Protein AF-A0A525BY80-F1 (afdb_monomer_lite)

Secondary structure (DSSP, 8-state):
--HHHHHHHHS-TTS-GGGT-TTTEEEEEESSHHHHHHHHTTGGGG-S--SS-EEEEEEEEEEEPPPTTT-EE-EEEEEEEEEEEEETTEEEEEEEEEEESPPPPPEEEEEES-TTS-EEEEEEEES-SSGGGGGS--EEEEEEEEEEEE--STT----EEEEEEEEEEEBTTBS----HHHHHHHHHHHHHHHHHHHT-TTPPPHHHHHHHHHHHHTS-HHHHHHHHHHHHHHHHHHHTT-TTTTSHHHHTTTGGGTHHHH--HHHHHHHHHHHHHHTT--

pLDDT: mean 89.59, std 8.14, range [60.28, 98.44]

Radius of gyration: 19.17 Å; chains: 1; bounding box: 47×41×53 Å

Sequence (282 aa):
APLTHILRYAFNP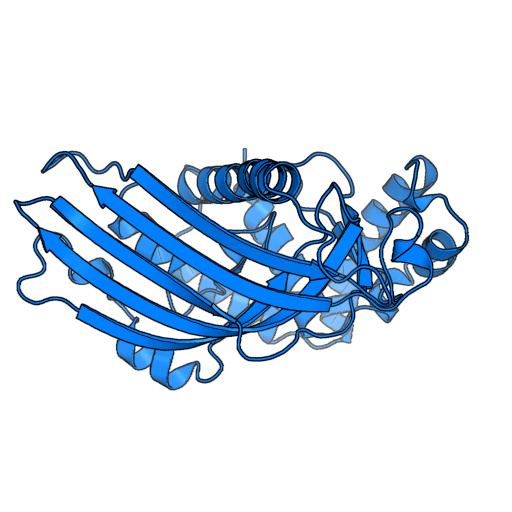NLPTYLAYPNSVRLGGWSDPASARAALDGIWNQLPGVEEPIVFRGVEFEESAPGEAVGAYYRYNMDRLLVLYTYQGMDILISVSKQQGESSVGKKGIPVGESREWLFFYSGLTGSMSGAANLVDTYVYQACSINVFIEPEPGRPLSRMCLFKWIQAGGGLFTDMVGSDDIRSGFAPYAMGFKQVLESQLLPPPEDIALNMAKVQGFTTEELRERMRPLANRMESEAVDHPLLSRSEFMELLENAEYMNILGKEEMQSELFKEYMRQFMR

Structure (mmCIF, N/CA/C/O backbone):
data_AF-A0A525BY80-F1
#
_entry.id   AF-A0A525BY80-F1
#
loop_
_atom_site.group_PDB
_atom_site.id
_atom_site.type_symbol
_atom_site.label_atom_id
_atom_site.label_alt_id
_atom_site.label_comp_id
_atom_site.label_asym_id
_atom_site.label_entity_id
_atom_site.label_seq_id
_atom_site.pdbx_PDB_ins_code
_atom_site.Cartn_x
_atom_site.Cartn_y
_atom_site.Cartn_z
_atom_site.occupancy
_atom_site.B_iso_or_equiv
_atom_site.auth_seq_id
_atom_site.auth_comp_id
_atom_site.auth_asym_id
_atom_site.auth_atom_id
_atom_site.pdbx_PDB_model_num
ATOM 1 N N . ALA A 1 1 ? -2.930 11.053 13.263 1.00 91.38 1 ALA A N 1
ATOM 2 C CA . ALA A 1 1 ? -4.310 11.317 12.797 1.00 91.38 1 ALA A CA 1
ATOM 3 C C . ALA A 1 1 ? -5.330 10.612 13.700 1.00 91.38 1 ALA A C 1
ATOM 5 O O . ALA A 1 1 ? -4.910 9.700 14.411 1.00 91.38 1 ALA A O 1
ATOM 6 N N . PRO A 1 2 ? -6.613 11.018 13.691 1.00 94.56 2 PRO A N 1
ATOM 7 C CA . PRO A 1 2 ? -7.709 10.269 14.317 1.00 94.56 2 PRO A CA 1
ATOM 8 C C . PRO A 1 2 ? -7.930 8.894 13.656 1.00 94.56 2 PRO A C 1
ATOM 10 O O . PRO A 1 2 ? -7.611 8.724 12.476 1.00 94.56 2 PRO A O 1
ATOM 13 N N . LEU A 1 3 ? -8.541 7.936 14.354 1.00 95.75 3 LEU A N 1
ATOM 14 C CA . LEU A 1 3 ? -8.790 6.583 13.839 1.00 95.75 3 LEU A CA 1
ATOM 15 C C . LEU A 1 3 ? -9.823 6.587 12.714 1.00 95.75 3 LEU A C 1
ATOM 17 O O . LEU A 1 3 ? -9.652 5.886 11.719 1.00 95.75 3 LEU A O 1
ATOM 21 N N . THR A 1 4 ? -10.839 7.445 12.806 1.00 95.38 4 THR A N 1
ATOM 22 C CA . THR A 1 4 ? -11.786 7.691 11.706 1.00 95.38 4 THR A CA 1
ATOM 23 C C . THR A 1 4 ? -11.070 8.140 10.433 1.00 95.38 4 THR A C 1
ATOM 25 O O . THR A 1 4 ? -11.392 7.676 9.342 1.00 95.38 4 THR A O 1
ATOM 28 N N . HIS A 1 5 ? -10.056 9.000 10.564 1.00 95.81 5 HIS A N 1
ATOM 29 C CA . HIS A 1 5 ? -9.230 9.437 9.444 1.00 95.81 5 HIS A CA 1
ATOM 30 C C . HIS A 1 5 ? -8.384 8.276 8.900 1.00 95.81 5 HIS A C 1
ATOM 32 O O . HIS A 1 5 ? -8.393 8.038 7.698 1.00 95.81 5 HIS A O 1
ATOM 38 N N . ILE A 1 6 ? -7.732 7.487 9.762 1.00 96.31 6 ILE A N 1
ATOM 39 C CA . ILE A 1 6 ? -6.993 6.283 9.340 1.00 96.31 6 ILE A CA 1
ATOM 40 C C . ILE A 1 6 ? -7.896 5.326 8.545 1.00 96.31 6 ILE A C 1
ATOM 42 O O . ILE A 1 6 ? -7.517 4.901 7.456 1.00 96.31 6 ILE A O 1
ATOM 46 N N . LEU A 1 7 ? -9.102 5.024 9.036 1.00 96.75 7 LEU A N 1
ATOM 47 C CA . LEU A 1 7 ? -10.049 4.137 8.353 1.00 96.75 7 LEU A CA 1
ATOM 48 C C . LEU A 1 7 ? -10.451 4.664 6.969 1.00 96.75 7 LEU A C 1
ATOM 50 O O . LEU A 1 7 ? -10.482 3.900 6.007 1.00 96.75 7 LEU A O 1
ATOM 54 N N . ARG A 1 8 ? -10.706 5.973 6.852 1.00 96.56 8 ARG A N 1
ATOM 55 C CA . ARG A 1 8 ? -11.134 6.619 5.601 1.00 96.56 8 ARG A CA 1
ATOM 56 C C . ARG A 1 8 ? -10.093 6.598 4.482 1.00 96.56 8 ARG A C 1
ATOM 58 O O . ARG A 1 8 ? -10.492 6.643 3.319 1.00 96.56 8 ARG A O 1
ATOM 65 N N . TYR A 1 9 ? -8.804 6.540 4.814 1.00 95.94 9 TYR A N 1
ATOM 66 C CA . TYR A 1 9 ? -7.718 6.581 3.824 1.00 95.94 9 TYR A CA 1
ATOM 67 C C . TYR A 1 9 ? -6.977 5.251 3.665 1.00 95.94 9 TYR A C 1
ATOM 69 O O . TYR A 1 9 ? -6.613 4.901 2.549 1.00 95.94 9 TYR A O 1
ATOM 77 N N . ALA A 1 10 ? -6.763 4.498 4.747 1.00 94.88 10 ALA A N 1
ATOM 78 C CA . ALA A 1 10 ? -5.973 3.264 4.721 1.00 94.88 10 ALA A CA 1
ATOM 79 C C . ALA A 1 10 ? -6.818 1.982 4.648 1.00 94.88 10 ALA A C 1
ATOM 81 O O . ALA A 1 10 ? -6.296 0.941 4.263 1.00 94.88 10 ALA A O 1
ATOM 82 N N . PHE A 1 11 ? -8.105 2.041 5.009 1.00 95.00 11 PHE A N 1
ATOM 83 C CA . PHE A 1 11 ? -9.004 0.875 5.047 1.00 95.00 11 PHE A CA 1
ATOM 84 C C . PHE A 1 11 ? -10.291 1.084 4.237 1.00 95.00 11 PHE A C 1
ATOM 86 O O . PHE A 1 11 ? -11.253 0.331 4.374 1.00 95.00 11 PHE A O 1
ATOM 93 N N . ASN A 1 12 ? -10.315 2.105 3.381 1.00 95.00 12 ASN A N 1
ATOM 94 C CA . ASN A 1 12 ? -11.441 2.393 2.508 1.00 95.00 12 ASN A CA 1
ATOM 95 C C . ASN A 1 12 ? -11.376 1.500 1.260 1.00 95.00 12 ASN A C 1
ATOM 97 O O . ASN A 1 12 ? -10.421 1.618 0.498 1.00 95.00 12 ASN A O 1
ATOM 101 N N . PRO A 1 13 ? -12.387 0.658 0.986 1.00 93.31 13 PRO A N 1
ATOM 102 C CA . PRO A 1 13 ? -12.364 -0.280 -0.142 1.00 93.31 13 PRO A CA 1
ATOM 103 C C . PRO A 1 13 ? -12.445 0.399 -1.522 1.00 93.31 13 PRO A C 1
ATOM 105 O O . PRO A 1 13 ? -12.342 -0.269 -2.554 1.00 93.31 13 PRO A O 1
ATOM 108 N N . ASN A 1 14 ? -12.662 1.717 -1.566 1.00 92.25 14 ASN A N 1
ATOM 109 C CA . ASN A 1 14 ? -12.599 2.522 -2.785 1.00 92.25 14 ASN A CA 1
ATOM 110 C C . ASN A 1 14 ? -11.193 3.057 -3.078 1.00 92.25 14 ASN A C 1
ATOM 112 O O . ASN A 1 14 ? -10.958 3.547 -4.181 1.00 92.25 14 ASN A O 1
ATOM 116 N N . LEU A 1 15 ? -10.279 2.974 -2.109 1.00 94.00 15 LEU A N 1
ATOM 117 C CA . LEU A 1 15 ? -8.901 3.420 -2.237 1.00 94.00 15 LEU A CA 1
ATOM 118 C C . LEU A 1 15 ? -7.959 2.211 -2.187 1.00 94.00 15 LEU A C 1
ATOM 120 O O . LEU A 1 15 ? -8.111 1.343 -1.329 1.00 94.00 15 LEU A O 1
ATOM 124 N N . PRO A 1 16 ? -6.960 2.130 -3.073 1.00 91.69 16 PRO A N 1
ATOM 125 C CA . PRO A 1 16 ? -5.901 1.149 -2.938 1.00 91.69 16 PRO A CA 1
ATOM 126 C C . PRO A 1 16 ? -5.083 1.384 -1.664 1.00 91.69 16 PRO A C 1
ATOM 128 O O . PRO A 1 16 ? -4.571 2.482 -1.430 1.00 91.69 16 PRO A O 1
ATOM 131 N N . THR A 1 17 ? -4.897 0.329 -0.871 1.00 85.06 17 THR A N 1
ATOM 132 C CA . THR A 1 17 ? -4.209 0.373 0.430 1.00 85.06 17 THR A CA 1
ATOM 133 C C . THR A 1 17 ? -2.793 0.953 0.334 1.00 85.06 17 THR A C 1
ATOM 135 O O . THR A 1 17 ? -2.322 1.626 1.250 1.00 85.06 17 THR A O 1
ATOM 138 N N . TYR A 1 18 ? -2.116 0.764 -0.803 1.00 90.75 18 TYR A N 1
ATOM 139 C CA . TYR A 1 18 ? -0.752 1.246 -1.026 1.00 90.75 18 TYR A CA 1
ATOM 140 C C . TYR A 1 18 ? -0.609 2.772 -1.068 1.00 90.75 18 TYR A C 1
ATOM 142 O O . TYR A 1 18 ? 0.506 3.265 -0.917 1.00 90.75 18 TYR A O 1
ATOM 150 N N . LEU A 1 19 ? -1.701 3.537 -1.203 1.00 92.88 19 LEU A N 1
ATOM 151 C CA . LEU A 1 19 ? -1.632 4.998 -1.079 1.00 92.88 19 LEU A CA 1
ATOM 152 C C . LEU A 1 19 ? -1.313 5.461 0.337 1.00 92.88 19 LEU A C 1
ATOM 154 O O . LEU A 1 19 ? -0.696 6.508 0.509 1.00 92.88 19 LEU A O 1
ATOM 158 N N . ALA A 1 20 ? -1.734 4.698 1.345 1.00 92.62 20 ALA A N 1
ATOM 159 C CA . ALA A 1 20 ? -1.387 4.981 2.729 1.00 92.62 20 ALA A CA 1
ATOM 160 C C . ALA A 1 20 ? 0.044 4.522 3.055 1.00 92.62 20 ALA A C 1
ATOM 162 O O . ALA A 1 20 ? 0.633 5.008 4.011 1.00 92.62 20 ALA A O 1
ATOM 163 N N . TYR A 1 21 ? 0.633 3.626 2.256 1.00 90.94 21 TYR A N 1
ATOM 164 C CA . TYR A 1 21 ? 1.964 3.051 2.490 1.00 90.94 21 TYR A CA 1
ATOM 165 C C . TYR A 1 21 ? 2.904 3.223 1.281 1.00 90.94 21 TYR A C 1
ATOM 167 O O . TYR A 1 21 ? 3.499 2.243 0.819 1.00 90.94 21 TYR A O 1
ATOM 175 N N . PRO A 1 22 ? 3.086 4.453 0.761 1.00 89.94 22 PRO A N 1
ATOM 176 C CA . PRO A 1 22 ? 3.701 4.676 -0.552 1.00 89.94 22 PRO A CA 1
ATOM 177 C C . PRO A 1 22 ? 5.172 4.238 -0.635 1.00 89.94 22 PRO A C 1
ATOM 179 O O . PRO A 1 22 ? 5.646 3.892 -1.719 1.00 89.94 22 PRO A O 1
ATOM 182 N N . ASN A 1 23 ? 5.859 4.194 0.513 1.00 87.88 23 ASN A N 1
ATOM 183 C CA . ASN A 1 23 ? 7.264 3.799 0.665 1.00 87.88 23 ASN A CA 1
ATOM 184 C C . ASN A 1 23 ? 7.500 2.299 0.846 1.00 87.88 23 ASN A C 1
ATOM 186 O O . ASN A 1 23 ? 8.644 1.861 0.923 1.00 87.88 23 ASN A O 1
ATOM 190 N N . SER A 1 24 ? 6.445 1.507 1.001 1.00 88.38 24 SER A N 1
ATOM 191 C CA . SER A 1 24 ? 6.587 0.080 1.315 1.00 88.38 24 SER A CA 1
ATOM 192 C C . SER A 1 24 ? 5.787 -0.809 0.393 1.00 88.38 24 SER A C 1
ATOM 194 O O . SER A 1 24 ? 6.137 -1.976 0.240 1.00 88.38 24 SER A O 1
ATOM 196 N N . VAL A 1 25 ? 4.754 -0.263 -0.244 1.00 92.31 25 VAL A N 1
ATOM 197 C CA . VAL A 1 25 ? 3.886 -1.011 -1.138 1.00 92.31 25 VAL A CA 1
ATOM 198 C C . VAL A 1 25 ? 3.858 -0.336 -2.505 1.00 92.31 25 VAL A C 1
ATOM 200 O O . VAL A 1 25 ? 3.590 0.862 -2.637 1.00 92.31 25 VAL A O 1
ATOM 203 N N . ARG A 1 26 ? 4.165 -1.108 -3.546 1.00 93.38 26 ARG A N 1
ATOM 204 C CA . ARG A 1 26 ? 4.029 -0.692 -4.942 1.00 93.38 26 ARG A CA 1
ATOM 205 C C . ARG A 1 26 ? 2.606 -0.910 -5.424 1.00 93.38 26 ARG A C 1
ATOM 207 O O . ARG A 1 26 ? 2.003 0.018 -5.952 1.00 93.38 26 ARG A O 1
ATOM 214 N N . LEU A 1 27 ? 2.087 -2.118 -5.232 1.00 94.81 27 LEU A N 1
ATOM 215 C CA . LEU A 1 27 ? 0.755 -2.531 -5.659 1.00 94.81 27 LEU A CA 1
ATOM 216 C C . LEU A 1 27 ? 0.072 -3.301 -4.545 1.00 94.81 27 LEU A C 1
ATOM 218 O O . LEU A 1 27 ? 0.718 -3.938 -3.720 1.00 94.81 27 LEU A O 1
ATOM 222 N N . GLY A 1 28 ? -1.248 -3.290 -4.552 1.00 93.94 28 GLY A N 1
ATOM 223 C CA . GLY A 1 28 ? -2.019 -4.089 -3.626 1.00 93.94 28 GLY A CA 1
ATOM 224 C C . GLY A 1 28 ? -3.506 -3.871 -3.796 1.00 93.94 28 GLY A C 1
ATOM 225 O O . GLY A 1 28 ? -3.949 -2.841 -4.311 1.00 93.94 28 GLY A O 1
ATOM 226 N N . GLY A 1 29 ? -4.270 -4.857 -3.356 1.00 93.56 29 GLY A N 1
ATOM 227 C CA . GLY A 1 29 ? -5.716 -4.828 -3.452 1.00 93.56 29 GLY A CA 1
ATOM 228 C C . GLY A 1 29 ? -6.352 -6.099 -2.921 1.00 93.56 29 GLY A C 1
ATOM 229 O O . GLY A 1 29 ? -5.689 -7.102 -2.660 1.00 93.56 29 GLY A O 1
ATOM 230 N N . TRP A 1 30 ? -7.669 -6.048 -2.774 1.00 95.31 30 TRP A N 1
ATOM 231 C CA . TRP A 1 30 ? -8.473 -7.195 -2.379 1.00 95.31 30 TRP A CA 1
ATOM 232 C C . TRP A 1 30 ? -8.629 -8.171 -3.543 1.00 95.31 30 TRP A C 1
ATOM 234 O O . TRP A 1 30 ? -8.910 -7.761 -4.667 1.00 95.31 30 TRP A O 1
ATOM 244 N N . SER A 1 31 ? -8.505 -9.468 -3.264 1.00 94.56 31 SER A N 1
ATOM 245 C CA . SER A 1 31 ? -8.780 -10.528 -4.247 1.00 94.56 31 SER A CA 1
ATOM 246 C C . SER A 1 31 ? -10.267 -10.599 -4.610 1.00 94.56 31 SER A C 1
ATOM 248 O O . SER A 1 31 ? -10.609 -10.953 -5.734 1.00 94.56 31 SER A O 1
ATOM 250 N N . ASP A 1 32 ? -11.145 -10.212 -3.678 1.00 94.94 32 ASP A N 1
ATOM 251 C CA . ASP A 1 32 ? -12.569 -9.965 -3.918 1.00 94.94 32 ASP A CA 1
ATOM 252 C C . ASP A 1 32 ? -12.922 -8.518 -3.517 1.00 94.94 32 ASP A C 1
ATOM 254 O O . ASP A 1 32 ? -13.315 -8.252 -2.373 1.00 94.94 32 ASP A O 1
ATOM 258 N N . PRO A 1 33 ? -12.769 -7.552 -4.444 1.00 93.19 33 PRO A N 1
ATOM 259 C CA . PRO A 1 33 ? -13.095 -6.154 -4.182 1.00 93.19 33 PRO A CA 1
ATOM 260 C C . PRO A 1 33 ? -14.571 -5.918 -3.848 1.00 93.19 33 PRO A C 1
ATOM 262 O O . PRO A 1 33 ? -14.884 -4.962 -3.139 1.00 93.19 33 PRO A O 1
ATOM 265 N N . ALA A 1 34 ? -15.485 -6.758 -4.347 1.00 94.75 34 ALA A N 1
ATOM 266 C CA . ALA A 1 34 ? -16.914 -6.603 -4.103 1.00 94.75 34 ALA A CA 1
ATOM 267 C C . ALA A 1 34 ? -17.261 -6.986 -2.661 1.00 94.75 34 ALA A C 1
ATOM 269 O O . ALA A 1 34 ? -17.926 -6.212 -1.970 1.00 94.75 34 ALA A O 1
ATOM 270 N N . SER A 1 35 ? -16.749 -8.123 -2.177 1.00 93.62 35 SER A N 1
ATOM 271 C CA . SER A 1 35 ? -16.907 -8.520 -0.775 1.00 93.62 35 SER A CA 1
ATOM 272 C C . SER A 1 35 ? -16.225 -7.535 0.174 1.00 93.62 35 SER A C 1
ATOM 274 O O . SER A 1 35 ? -16.801 -7.198 1.207 1.00 93.62 35 SER A O 1
ATOM 276 N N . ALA A 1 36 ? -15.023 -7.053 -0.162 1.00 94.50 36 ALA A N 1
ATOM 277 C CA . ALA A 1 36 ? -14.338 -6.048 0.649 1.00 94.50 36 ALA A CA 1
ATOM 278 C C . ALA A 1 36 ? -15.144 -4.744 0.726 1.00 94.50 36 ALA A C 1
ATOM 280 O O . ALA A 1 36 ? -15.306 -4.176 1.803 1.00 94.50 36 ALA A O 1
ATOM 281 N N . ARG A 1 37 ? -15.721 -4.298 -0.397 1.00 95.06 37 ARG A N 1
ATOM 282 C CA . ARG A 1 37 ? -16.589 -3.117 -0.436 1.00 95.06 37 ARG A CA 1
ATOM 283 C C . ARG A 1 37 ? -17.852 -3.296 0.391 1.00 95.06 37 ARG A C 1
ATOM 285 O O . ARG A 1 37 ? -18.171 -2.419 1.179 1.00 95.06 37 ARG A O 1
ATOM 292 N N . ALA A 1 38 ? -18.529 -4.433 0.259 1.00 94.56 38 ALA A N 1
ATOM 293 C CA . ALA A 1 38 ? -19.738 -4.717 1.025 1.00 94.56 38 ALA A CA 1
ATOM 294 C C . ALA A 1 38 ? -19.496 -4.714 2.546 1.00 94.56 38 ALA A C 1
ATOM 296 O O . ALA A 1 38 ? -20.392 -4.347 3.299 1.00 94.56 38 ALA A O 1
ATOM 297 N N . ALA A 1 39 ? -18.302 -5.116 2.993 1.00 93.06 39 ALA A N 1
ATOM 298 C CA . ALA A 1 39 ? -17.974 -5.211 4.413 1.00 93.06 39 ALA A CA 1
ATOM 299 C C . ALA A 1 39 ? -17.348 -3.940 5.011 1.00 93.06 39 ALA A C 1
ATOM 301 O O . ALA A 1 39 ? -17.548 -3.669 6.193 1.00 93.06 39 ALA A O 1
ATOM 302 N N . LEU A 1 40 ? -16.552 -3.194 4.236 1.00 95.44 40 LEU A N 1
ATOM 303 C CA . LEU A 1 40 ? -15.711 -2.105 4.754 1.00 95.44 40 LEU A CA 1
ATOM 304 C C . LEU A 1 40 ? -16.203 -0.705 4.379 1.00 95.44 40 LEU A C 1
ATOM 306 O O . LEU A 1 40 ? -15.711 0.279 4.936 1.00 95.44 40 LEU A O 1
ATOM 310 N N . ASP A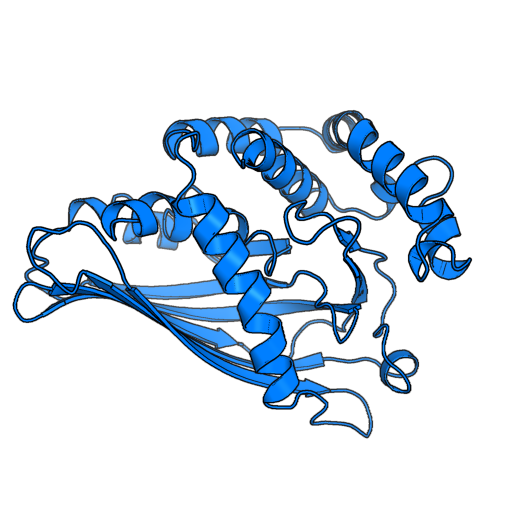 1 41 ? -17.145 -0.580 3.441 1.00 95.00 41 ASP A N 1
ATOM 311 C CA . ASP A 1 41 ? -17.650 0.732 3.045 1.00 95.00 41 ASP A CA 1
ATOM 312 C C . ASP A 1 41 ? -18.350 1.424 4.222 1.00 95.00 41 ASP A C 1
ATOM 314 O O . ASP A 1 41 ? -19.204 0.851 4.899 1.00 95.00 41 ASP A O 1
ATOM 318 N N . GLY A 1 42 ? -17.942 2.659 4.512 1.00 94.81 42 GLY A N 1
ATOM 319 C CA . GLY A 1 42 ? -18.482 3.416 5.637 1.00 94.81 42 GLY A CA 1
ATOM 320 C C . GLY A 1 42 ? -18.103 2.893 7.027 1.00 94.81 42 GLY A C 1
ATOM 321 O O . GLY A 1 42 ? -18.674 3.384 8.000 1.00 94.81 42 GLY A O 1
ATOM 322 N N . ILE A 1 43 ? -17.150 1.958 7.171 1.00 95.50 43 ILE A N 1
ATOM 323 C CA . ILE A 1 43 ? -16.771 1.385 8.483 1.00 95.50 43 ILE A CA 1
ATOM 324 C C . ILE A 1 43 ? -16.334 2.454 9.503 1.00 95.50 43 ILE A C 1
ATOM 326 O O . ILE A 1 43 ? -16.532 2.303 10.704 1.00 95.50 43 ILE A O 1
ATOM 330 N N . TRP A 1 44 ? -15.807 3.585 9.034 1.00 95.50 44 TRP A N 1
ATOM 331 C CA . TRP A 1 44 ? -15.460 4.739 9.869 1.00 95.50 44 TRP A CA 1
ATOM 332 C C . TRP A 1 44 ? -16.660 5.409 10.553 1.00 95.50 44 TRP A C 1
ATOM 334 O O . TRP A 1 44 ? -16.458 6.106 11.542 1.00 95.50 44 TRP A O 1
ATOM 344 N N . ASN A 1 45 ? -17.888 5.205 10.066 1.00 95.56 45 ASN A N 1
ATOM 345 C CA . ASN A 1 45 ? -19.110 5.737 10.682 1.00 95.56 45 ASN A CA 1
ATOM 346 C C . ASN A 1 45 ? -19.537 4.953 11.934 1.00 95.56 45 ASN A C 1
ATOM 348 O O . ASN A 1 45 ? -20.466 5.366 12.619 1.00 95.56 45 ASN A O 1
ATOM 352 N N . GLN A 1 46 ? -18.881 3.824 12.212 1.00 94.19 46 GLN A N 1
ATOM 353 C CA . GLN A 1 46 ? -19.115 3.012 13.409 1.00 94.19 46 GLN A CA 1
ATOM 354 C C . GLN A 1 46 ? -18.375 3.567 14.635 1.00 94.19 46 GLN A C 1
ATOM 356 O O . GLN A 1 46 ? -18.584 3.097 15.747 1.00 94.19 46 GLN A O 1
ATOM 361 N N . LEU A 1 47 ? -17.492 4.550 14.433 1.00 92.31 47 LEU A N 1
ATOM 362 C CA . LEU A 1 47 ? -16.756 5.221 15.497 1.00 92.31 47 LEU A CA 1
ATOM 363 C C . LEU A 1 47 ? -17.409 6.563 15.876 1.00 92.31 47 LEU A C 1
ATOM 365 O O . LEU A 1 47 ? -17.901 7.270 14.990 1.00 92.31 47 LEU A O 1
ATOM 369 N N . PRO A 1 48 ? -17.312 6.986 17.149 1.00 90.75 48 PRO A N 1
ATOM 370 C CA . PRO A 1 48 ? -16.765 6.229 18.278 1.00 90.75 48 PRO A CA 1
ATOM 371 C C . PRO A 1 48 ? -17.791 5.264 18.887 1.00 90.75 48 PRO A C 1
ATOM 373 O O . PRO A 1 48 ? -18.993 5.430 18.689 1.00 90.75 48 PRO A O 1
ATOM 376 N N . GLY A 1 49 ? -17.329 4.322 19.713 1.00 88.50 49 GLY A N 1
ATOM 377 C CA . GLY A 1 49 ? -18.228 3.544 20.577 1.00 88.50 49 GLY A CA 1
ATOM 378 C C . GLY A 1 49 ? -18.897 2.352 19.894 1.00 88.50 49 GLY A C 1
ATOM 379 O O . GLY A 1 49 ? -20.099 2.147 20.033 1.00 88.50 49 GLY A O 1
ATOM 380 N N . VAL A 1 50 ? -18.105 1.547 19.192 1.00 92.88 50 VAL A N 1
ATOM 381 C CA . VAL A 1 50 ? -18.528 0.275 18.599 1.00 92.88 50 VAL A CA 1
ATOM 382 C C . VAL A 1 50 ? -19.026 -0.665 19.702 1.00 92.88 50 VAL A C 1
ATOM 384 O O . VAL A 1 50 ? -18.238 -1.113 20.538 1.00 92.88 50 VAL A O 1
ATOM 387 N N . GLU A 1 51 ? -20.330 -0.962 19.698 1.00 88.69 51 GLU A N 1
ATOM 388 C CA . GLU A 1 51 ? -20.987 -1.794 20.719 1.00 88.69 51 GLU A CA 1
ATOM 389 C C . GLU A 1 51 ? -20.577 -3.271 20.625 1.00 88.69 51 GLU A C 1
ATOM 391 O O . GLU A 1 51 ? -20.257 -3.898 21.636 1.00 88.69 51 GLU A O 1
ATOM 396 N N . GLU A 1 52 ? -20.538 -3.816 19.406 1.00 93.62 52 GLU A N 1
ATOM 397 C CA . GLU A 1 52 ? -20.124 -5.191 19.123 1.00 93.62 52 GLU A CA 1
ATOM 398 C C . GLU A 1 52 ? -18.909 -5.213 18.187 1.00 93.62 52 GLU A C 1
ATOM 400 O O . GLU A 1 52 ? -18.903 -4.483 17.193 1.00 93.62 52 GLU A O 1
ATOM 405 N N . PRO A 1 53 ? -17.885 -6.054 18.444 1.00 96.31 53 PRO A N 1
ATOM 406 C CA . PRO A 1 53 ? -16.711 -6.126 17.583 1.00 96.31 53 PRO A CA 1
ATOM 407 C C . PRO A 1 53 ? -17.069 -6.425 16.124 1.00 96.31 53 PRO A C 1
ATOM 409 O O . PRO A 1 53 ? -17.621 -7.478 15.802 1.00 96.31 53 PRO A O 1
ATOM 412 N N . ILE A 1 54 ? -16.669 -5.530 15.227 1.00 97.19 54 ILE A N 1
ATOM 413 C CA . ILE A 1 54 ? -16.795 -5.721 13.785 1.00 97.19 54 ILE A CA 1
ATOM 414 C C . ILE A 1 54 ? -15.579 -6.508 13.318 1.00 97.19 54 ILE A C 1
ATOM 416 O O . ILE A 1 54 ? -14.440 -6.065 13.469 1.00 97.19 54 ILE A O 1
ATOM 420 N N . VAL A 1 55 ? -15.820 -7.684 12.742 1.00 97.75 55 VAL A N 1
ATOM 421 C CA . VAL A 1 55 ? -14.769 -8.591 12.276 1.00 97.75 55 VAL A CA 1
ATOM 422 C C . VAL A 1 55 ? -14.910 -8.811 10.779 1.00 97.75 55 VAL A C 1
ATOM 424 O O . VAL A 1 55 ? -15.942 -9.281 10.309 1.00 97.75 55 VAL A O 1
ATOM 427 N N . PHE A 1 56 ? -13.840 -8.543 10.036 1.00 97.25 56 PHE A N 1
ATOM 428 C CA . PHE A 1 56 ? -13.758 -8.822 8.609 1.00 97.25 56 PHE A CA 1
ATOM 429 C C . PHE A 1 56 ? -12.578 -9.739 8.295 1.00 97.25 56 PHE A C 1
ATOM 431 O O . PHE A 1 56 ? -11.494 -9.598 8.861 1.00 97.25 56 PHE A O 1
ATOM 438 N N . ARG A 1 57 ? -12.788 -10.681 7.372 1.00 97.88 57 ARG A N 1
ATOM 439 C CA . ARG A 1 57 ? -11.756 -11.573 6.841 1.00 97.88 57 ARG A CA 1
ATOM 440 C C . ARG A 1 57 ? -11.782 -11.512 5.325 1.00 97.88 57 ARG A C 1
ATOM 442 O O . ARG A 1 57 ? -12.854 -11.570 4.733 1.00 97.88 57 ARG A O 1
ATOM 449 N N . GLY A 1 58 ? -10.610 -11.453 4.714 1.00 96.75 58 GLY A N 1
ATOM 450 C CA . GLY A 1 58 ? -10.474 -11.442 3.266 1.00 96.75 58 GLY A CA 1
ATOM 451 C C . GLY A 1 58 ? -9.084 -11.871 2.830 1.00 96.75 58 GLY A C 1
ATOM 452 O O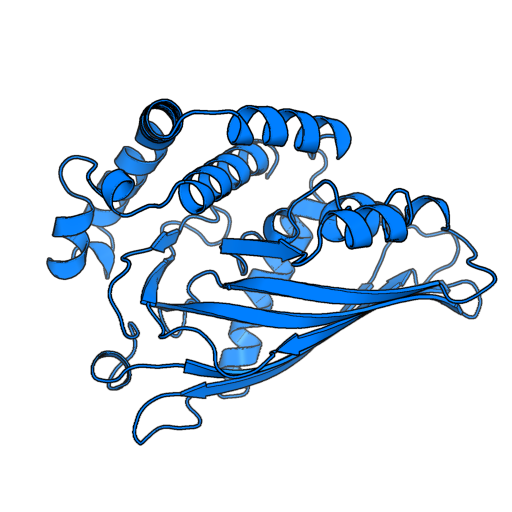 . GLY A 1 58 ? -8.240 -12.209 3.659 1.00 96.75 58 GLY A O 1
ATOM 453 N N . VAL A 1 59 ? -8.857 -11.840 1.522 1.00 97.31 59 VAL A N 1
ATOM 454 C CA . VAL A 1 59 ? -7.546 -12.089 0.921 1.00 97.31 59 VAL A CA 1
ATOM 455 C C . VAL A 1 59 ? -7.130 -10.842 0.159 1.00 97.31 59 VAL A C 1
ATOM 457 O O . VAL A 1 59 ? -7.903 -10.316 -0.644 1.00 97.31 59 VAL A O 1
ATOM 460 N N . GLU A 1 60 ? -5.912 -10.382 0.399 1.00 95.81 60 GLU A N 1
ATOM 461 C CA . GLU A 1 60 ? -5.271 -9.307 -0.353 1.00 95.81 60 GLU A CA 1
ATOM 462 C C . GLU A 1 60 ? -4.116 -9.873 -1.174 1.00 95.81 60 GLU A C 1
ATOM 464 O O . GLU A 1 60 ? -3.548 -10.907 -0.826 1.00 95.81 60 GLU A O 1
ATOM 469 N N . PHE A 1 61 ? -3.743 -9.178 -2.239 1.00 95.25 61 PHE A N 1
ATOM 470 C CA . PHE A 1 61 ? -2.411 -9.294 -2.815 1.00 95.25 61 PHE A CA 1
ATOM 471 C C . PHE A 1 61 ? -1.628 -8.020 -2.512 1.00 95.25 61 PHE A C 1
ATOM 473 O O . PHE A 1 61 ? -2.206 -6.939 -2.387 1.00 95.25 61 PHE A O 1
ATOM 480 N N . GLU A 1 62 ? -0.310 -8.144 -2.434 1.00 94.69 62 GLU A N 1
ATOM 481 C CA . GLU A 1 62 ? 0.613 -7.025 -2.279 1.00 94.69 62 GLU A CA 1
ATOM 482 C C . GLU A 1 62 ? 1.844 -7.265 -3.141 1.00 94.69 62 GLU A C 1
ATOM 484 O O . GLU A 1 62 ? 2.329 -8.391 -3.235 1.00 94.69 62 GLU A O 1
ATOM 489 N N . GLU A 1 63 ? 2.349 -6.200 -3.756 1.00 95.19 63 GLU A N 1
ATOM 490 C CA . GLU A 1 63 ? 3.708 -6.122 -4.267 1.00 95.19 63 GLU A CA 1
ATOM 491 C C . GLU A 1 63 ? 4.461 -5.046 -3.488 1.00 95.19 63 GLU A C 1
ATOM 493 O O . GLU A 1 63 ? 4.039 -3.885 -3.451 1.00 95.19 63 GLU A O 1
ATOM 498 N N . SER A 1 64 ? 5.562 -5.426 -2.845 1.00 92.50 64 SER A N 1
ATOM 499 C CA . SER A 1 64 ? 6.343 -4.498 -2.031 1.00 92.50 64 SER A CA 1
ATOM 500 C C . SER A 1 64 ? 7.057 -3.449 -2.894 1.00 92.50 64 SER A C 1
ATOM 502 O O . SER A 1 64 ? 7.361 -3.677 -4.060 1.00 92.50 64 SER A O 1
ATOM 504 N N . ALA A 1 65 ? 7.377 -2.293 -2.318 1.00 90.38 65 ALA A N 1
ATOM 505 C CA . ALA A 1 65 ? 8.419 -1.428 -2.871 1.00 90.38 65 ALA A CA 1
ATOM 506 C C . ALA A 1 65 ? 9.803 -2.068 -2.613 1.00 90.38 65 ALA A C 1
ATOM 508 O O . ALA A 1 65 ? 9.936 -2.864 -1.673 1.00 90.38 65 ALA A O 1
ATOM 509 N N . PRO A 1 66 ? 10.839 -1.767 -3.416 1.00 87.00 66 PRO A N 1
ATOM 510 C CA . PRO A 1 66 ? 12.176 -2.276 -3.155 1.00 87.00 66 PRO A CA 1
ATOM 511 C C . PRO A 1 66 ? 12.728 -1.657 -1.867 1.00 87.00 66 PRO A C 1
ATOM 513 O O . PRO A 1 66 ? 12.782 -0.438 -1.717 1.00 87.00 66 PRO A O 1
ATOM 516 N N . GLY A 1 67 ? 13.130 -2.509 -0.923 1.00 73.31 67 GLY A N 1
ATOM 517 C CA . GLY A 1 67 ? 13.731 -2.060 0.335 1.00 73.31 67 GLY A CA 1
ATOM 518 C C . GLY A 1 67 ? 15.177 -1.591 0.151 1.00 73.31 67 GLY A C 1
ATOM 519 O O . GLY A 1 67 ? 15.913 -2.173 -0.643 1.00 73.31 67 GLY A O 1
ATOM 520 N N . GLU A 1 68 ? 15.608 -0.601 0.937 1.00 63.16 68 GLU A N 1
ATOM 521 C CA . GLU A 1 68 ? 16.957 -0.005 0.861 1.00 63.16 68 GLU A CA 1
ATOM 522 C C . GLU A 1 68 ? 18.100 -1.027 1.034 1.00 63.16 68 GLU A C 1
ATOM 524 O O . GLU A 1 68 ? 19.147 -0.891 0.409 1.00 63.16 68 GLU A O 1
ATOM 529 N N . ALA A 1 69 ? 17.900 -2.075 1.843 1.00 60.28 69 ALA A N 1
ATOM 530 C CA . ALA A 1 69 ? 18.944 -3.055 2.163 1.00 60.28 69 ALA A CA 1
ATOM 531 C C . ALA A 1 69 ? 19.147 -4.144 1.088 1.00 60.28 69 ALA A C 1
ATOM 533 O O . ALA A 1 69 ? 20.260 -4.626 0.883 1.00 60.28 69 ALA A O 1
ATOM 534 N N . VAL A 1 70 ? 18.072 -4.557 0.410 1.00 66.00 70 VAL A N 1
ATOM 535 C CA . VAL A 1 70 ? 18.067 -5.732 -0.488 1.00 66.00 70 VAL A CA 1
ATOM 536 C C . VAL A 1 70 ? 17.845 -5.324 -1.947 1.00 66.00 70 VAL A C 1
ATOM 538 O O . VAL A 1 70 ? 18.215 -6.066 -2.860 1.00 66.00 70 VAL A O 1
ATOM 541 N N . GLY A 1 71 ? 17.247 -4.151 -2.186 1.00 78.94 71 GLY A N 1
ATOM 542 C CA . GLY A 1 71 ? 16.923 -3.646 -3.520 1.00 78.94 71 GLY A CA 1
ATOM 543 C C . GLY A 1 71 ? 16.082 -4.628 -4.332 1.00 78.94 71 GLY A C 1
ATOM 544 O O . GLY A 1 71 ? 16.296 -4.775 -5.530 1.00 78.94 71 GLY A O 1
ATOM 545 N N . ALA A 1 72 ? 15.189 -5.370 -3.672 1.00 88.31 72 ALA A N 1
ATOM 546 C CA . ALA A 1 72 ? 14.310 -6.339 -4.313 1.00 88.31 72 ALA A CA 1
ATOM 547 C C . ALA A 1 72 ? 12.857 -6.114 -3.903 1.00 88.31 72 ALA A C 1
ATOM 549 O O . ALA A 1 72 ? 12.586 -5.728 -2.762 1.00 88.31 72 ALA A O 1
ATOM 550 N N . TYR A 1 73 ? 11.939 -6.384 -4.826 1.00 92.44 73 TYR A N 1
ATOM 551 C CA . TYR A 1 73 ? 10.502 -6.368 -4.590 1.00 92.44 73 TYR A CA 1
ATOM 552 C C . TYR A 1 73 ? 9.862 -7.717 -4.924 1.00 92.44 73 TYR A C 1
ATOM 554 O O . TYR A 1 73 ? 10.351 -8.457 -5.781 1.00 92.44 73 TYR A O 1
ATOM 562 N N . TYR A 1 74 ? 8.776 -8.030 -4.216 1.00 94.12 74 TYR A N 1
ATOM 563 C CA . TYR A 1 74 ? 8.115 -9.335 -4.239 1.00 94.12 74 TYR A CA 1
ATOM 564 C C . TYR A 1 74 ? 6.605 -9.157 -4.268 1.00 94.12 74 TYR A C 1
ATOM 566 O O . TYR A 1 74 ? 6.093 -8.254 -3.605 1.00 94.12 74 TYR A O 1
ATOM 574 N N . ARG A 1 75 ? 5.901 -10.053 -4.965 1.00 95.62 75 ARG A N 1
ATOM 575 C CA . ARG A 1 75 ? 4.437 -10.105 -4.985 1.00 95.62 75 ARG A CA 1
ATOM 576 C C . ARG A 1 75 ? 3.923 -11.379 -4.331 1.00 95.62 75 ARG A C 1
ATOM 578 O O . ARG A 1 75 ? 4.426 -12.460 -4.619 1.00 95.62 75 ARG A O 1
ATOM 585 N N . TYR A 1 76 ? 2.919 -11.275 -3.471 1.00 96.81 76 TYR A N 1
ATOM 586 C CA . TYR A 1 76 ? 2.296 -12.429 -2.818 1.00 96.81 76 TYR A CA 1
ATOM 587 C C . TYR A 1 76 ? 0.862 -12.126 -2.382 1.00 96.81 76 TYR A C 1
ATOM 589 O O . TYR A 1 76 ? 0.467 -10.968 -2.244 1.00 96.81 76 TYR A O 1
ATOM 597 N N . ASN A 1 77 ? 0.088 -13.188 -2.153 1.00 97.56 77 ASN A N 1
ATOM 598 C CA . ASN A 1 77 ? -1.229 -13.095 -1.531 1.00 97.56 77 ASN A CA 1
ATOM 599 C C . ASN A 1 77 ? -1.103 -13.198 -0.009 1.00 97.56 77 ASN A C 1
ATOM 601 O O . ASN A 1 77 ? -0.151 -13.784 0.509 1.00 97.56 77 ASN A O 1
ATOM 605 N N . MET A 1 78 ? -2.077 -12.668 0.723 1.00 97.50 78 MET A N 1
ATOM 606 C CA . MET A 1 78 ? -2.144 -12.765 2.175 1.00 97.50 78 MET A CA 1
ATOM 607 C C . MET A 1 78 ? -3.581 -12.868 2.681 1.00 97.50 78 MET A C 1
ATOM 609 O O . MET A 1 78 ? -4.474 -12.168 2.206 1.00 97.50 78 MET A O 1
ATOM 613 N N . ASP A 1 79 ? -3.785 -13.703 3.696 1.00 98.31 79 ASP A N 1
ATOM 614 C CA . ASP A 1 79 ? -4.980 -13.668 4.528 1.00 98.31 79 ASP A CA 1
ATOM 615 C C . ASP A 1 79 ? -4.965 -12.385 5.358 1.00 98.31 79 ASP A C 1
ATOM 617 O O . ASP A 1 79 ? -3.967 -12.084 6.020 1.00 98.31 79 ASP A O 1
ATOM 621 N N . ARG A 1 80 ? -6.078 -11.655 5.366 1.00 97.94 80 ARG A N 1
ATOM 622 C CA . ARG A 1 80 ? -6.277 -10.430 6.140 1.00 97.94 80 ARG A CA 1
ATOM 623 C C . ARG A 1 80 ? -7.419 -10.615 7.132 1.00 97.94 80 ARG A C 1
ATOM 625 O O . ARG A 1 80 ? -8.494 -11.095 6.777 1.00 97.94 80 ARG A O 1
ATOM 632 N N . LEU A 1 81 ? -7.194 -10.192 8.371 1.00 98.31 81 LEU A N 1
ATOM 633 C CA . LEU A 1 81 ? -8.202 -10.053 9.420 1.00 98.31 81 LEU A CA 1
ATOM 634 C C . LEU A 1 81 ? -8.207 -8.602 9.901 1.00 98.31 81 LEU A C 1
ATOM 636 O O . LEU A 1 81 ? -7.165 -8.088 10.298 1.00 98.31 81 LEU A O 1
ATOM 640 N N . LEU A 1 82 ? -9.377 -7.972 9.900 1.00 98.19 82 LEU A N 1
ATOM 641 C CA . LEU A 1 82 ? -9.615 -6.674 10.523 1.00 98.19 82 LEU A CA 1
ATOM 642 C C . LEU A 1 82 ? -10.590 -6.860 11.686 1.00 98.19 82 LEU A C 1
ATOM 644 O O . LEU A 1 82 ? -11.604 -7.541 11.538 1.00 98.19 82 LEU A O 1
ATOM 648 N N . VAL A 1 83 ? -10.281 -6.265 12.835 1.00 98.25 83 VAL A N 1
ATOM 649 C CA . VAL A 1 83 ? -11.153 -6.240 14.013 1.00 98.25 83 VAL A CA 1
ATOM 650 C C . VAL A 1 83 ? -11.258 -4.804 14.500 1.00 98.25 83 VAL A C 1
ATOM 652 O O . VAL A 1 83 ? -10.254 -4.235 14.927 1.00 98.25 83 VAL A O 1
ATOM 655 N N . LEU A 1 84 ? -12.454 -4.225 14.436 1.00 98.00 84 LEU A N 1
ATOM 656 C CA . LEU A 1 84 ? -12.752 -2.895 14.958 1.00 98.00 84 LEU A CA 1
ATOM 657 C C . LEU A 1 84 ? -13.673 -3.019 16.170 1.00 98.00 84 LEU A C 1
ATOM 659 O O . LEU A 1 84 ? -14.717 -3.662 16.089 1.00 98.00 84 LEU A O 1
ATOM 663 N N . TYR A 1 85 ? -13.285 -2.427 17.294 1.00 96.75 85 TYR A N 1
ATOM 664 C CA . TYR A 1 85 ? -14.059 -2.483 18.531 1.00 96.75 85 TYR A CA 1
ATOM 665 C C . TYR A 1 85 ? -13.680 -1.344 19.478 1.00 96.75 85 TYR A C 1
ATOM 667 O 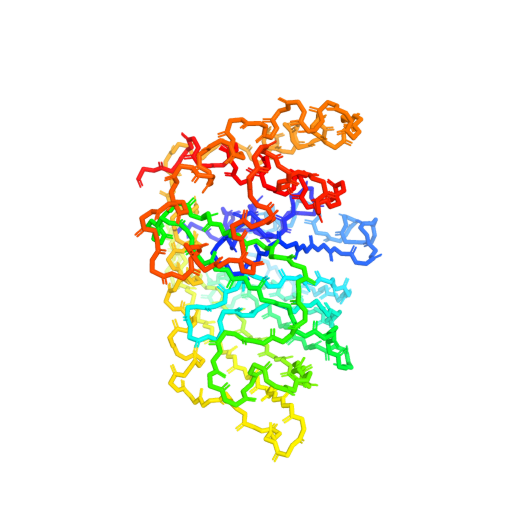O . TYR A 1 85 ? -12.619 -0.734 19.339 1.00 96.75 85 TYR A O 1
ATOM 675 N N . THR A 1 86 ? -14.526 -1.097 20.476 1.00 94.75 86 THR A N 1
ATOM 676 C CA . THR A 1 86 ? -14.233 -0.165 21.567 1.00 94.75 86 THR A CA 1
ATOM 677 C C . THR A 1 86 ? -13.969 -0.943 22.854 1.00 94.75 86 THR A C 1
ATOM 679 O O . THR A 1 86 ? -14.726 -1.836 23.231 1.00 94.75 86 THR A O 1
ATOM 682 N N . TYR A 1 87 ? -12.894 -0.603 23.564 1.00 92.38 87 TYR A N 1
ATOM 683 C CA . TYR A 1 87 ? -12.558 -1.196 24.858 1.00 92.38 87 TYR A CA 1
ATOM 684 C C . TYR A 1 87 ? -12.250 -0.111 25.878 1.00 92.38 87 TYR A C 1
ATOM 686 O O . TYR A 1 87 ? -11.346 0.696 25.681 1.00 92.38 87 TYR A O 1
ATOM 694 N N . GLN A 1 88 ? -13.007 -0.090 26.979 1.00 90.75 88 GLN A N 1
ATOM 695 C CA . GLN A 1 88 ? -12.872 0.920 28.039 1.00 90.75 88 GLN A CA 1
ATOM 696 C C . GLN A 1 88 ? -12.910 2.368 27.502 1.00 90.75 88 GLN A C 1
ATOM 698 O O . GLN A 1 88 ? -12.189 3.239 27.979 1.00 90.75 88 GLN A O 1
ATOM 703 N N . GLY A 1 89 ? -13.750 2.619 26.491 1.00 89.25 89 GLY A N 1
ATOM 704 C CA . GLY A 1 89 ? -13.890 3.931 25.850 1.00 89.25 89 GLY A CA 1
ATOM 705 C C . GLY A 1 89 ? -12.784 4.292 24.851 1.00 89.25 89 GLY A C 1
ATOM 706 O O . GLY A 1 89 ? -12.801 5.403 24.333 1.00 89.25 89 GLY A O 1
ATOM 707 N N . MET A 1 90 ? -11.840 3.386 24.577 1.00 92.25 90 MET A N 1
ATOM 708 C CA . MET A 1 90 ? -10.820 3.547 23.539 1.00 92.25 90 MET A CA 1
ATOM 709 C C . MET A 1 90 ? -11.254 2.812 22.276 1.00 92.25 90 MET A C 1
ATOM 711 O O . MET A 1 90 ? -11.537 1.614 22.334 1.00 92.25 90 MET A O 1
ATOM 715 N N . ASP A 1 91 ? -11.263 3.504 21.143 1.00 94.50 91 ASP A N 1
ATOM 716 C CA . ASP A 1 91 ? -11.511 2.878 19.848 1.00 94.50 91 ASP A CA 1
ATOM 717 C C . ASP A 1 91 ? -10.234 2.209 19.333 1.00 94.50 91 ASP A C 1
ATOM 719 O O . ASP A 1 91 ? -9.143 2.794 19.365 1.00 94.50 91 ASP A O 1
ATOM 723 N N . ILE A 1 92 ? -10.366 0.956 18.893 1.00 96.19 92 ILE A N 1
ATOM 724 C CA . ILE A 1 92 ? -9.252 0.083 18.528 1.00 96.19 92 ILE A CA 1
ATOM 725 C C . ILE A 1 92 ? -9.531 -0.575 17.177 1.00 96.19 92 ILE A C 1
ATOM 727 O O . ILE A 1 92 ? -10.579 -1.185 16.970 1.00 96.19 92 ILE A O 1
ATOM 731 N N . LEU A 1 93 ? -8.545 -0.515 16.282 1.00 97.88 93 LEU A N 1
ATOM 732 C CA . LEU A 1 93 ? -8.478 -1.320 15.066 1.00 97.88 93 LEU A CA 1
ATOM 733 C C . LEU A 1 93 ? -7.275 -2.260 15.143 1.00 97.88 93 LEU A C 1
ATOM 735 O O . LEU A 1 93 ? -6.138 -1.811 15.278 1.00 97.88 93 LEU A O 1
ATOM 739 N N . ILE A 1 94 ? -7.511 -3.558 14.988 1.00 98.44 94 ILE A N 1
ATOM 740 C CA . ILE A 1 94 ? -6.468 -4.571 14.821 1.00 98.44 94 ILE A CA 1
ATOM 741 C C . ILE A 1 94 ? -6.513 -5.063 13.376 1.00 98.44 94 ILE A C 1
ATOM 743 O O . ILE A 1 94 ? -7.534 -5.572 12.923 1.00 98.44 94 ILE A O 1
ATOM 747 N N . SER A 1 95 ? -5.397 -4.941 12.663 1.00 97.69 95 SER A N 1
ATOM 748 C CA . SER A 1 95 ? -5.187 -5.504 11.331 1.00 97.69 95 SER A CA 1
ATOM 749 C C . SER A 1 95 ? -4.119 -6.586 11.401 1.00 97.69 95 SER A C 1
ATOM 751 O O . SER A 1 95 ? -2.998 -6.325 11.826 1.00 97.69 95 SER A O 1
ATOM 753 N N . VAL A 1 96 ? -4.453 -7.802 10.986 1.00 98.38 96 VAL A N 1
ATOM 754 C CA . VAL A 1 96 ? -3.528 -8.939 10.940 1.00 98.38 96 VAL A CA 1
ATOM 755 C C . VAL A 1 96 ? -3.400 -9.403 9.501 1.00 98.38 96 VAL A C 1
ATOM 757 O O . VAL A 1 96 ? -4.421 -9.652 8.864 1.00 98.38 96 VAL A O 1
ATOM 760 N N . SER A 1 97 ? -2.175 -9.557 9.001 1.00 97.25 97 SER A N 1
ATOM 761 C CA . SER A 1 97 ? -1.916 -10.264 7.745 1.00 97.25 97 SER A CA 1
ATOM 762 C C . SER A 1 97 ? -1.042 -11.485 7.932 1.00 97.25 97 SER A C 1
ATOM 764 O O . SER A 1 97 ? -0.130 -11.486 8.759 1.00 97.25 97 SER A O 1
ATOM 766 N N . LYS A 1 98 ? -1.288 -12.500 7.107 1.00 98.00 98 LYS A N 1
ATOM 767 C CA . LYS A 1 98 ? -0.425 -13.667 6.958 1.00 98.00 98 LYS A CA 1
ATOM 768 C C . LYS A 1 98 ? -0.317 -14.041 5.485 1.00 98.00 98 LYS A C 1
ATOM 770 O O . LYS A 1 98 ? -1.325 -14.315 4.847 1.00 98.00 98 LYS A O 1
ATOM 775 N N . GLN A 1 99 ? 0.899 -14.071 4.962 1.00 97.50 99 GLN A N 1
ATOM 776 C CA . GLN A 1 99 ? 1.184 -14.477 3.592 1.00 97.50 99 GLN A CA 1
ATOM 777 C C . GLN A 1 99 ? 0.678 -15.898 3.307 1.00 97.50 99 GLN A C 1
ATOM 779 O O . GLN A 1 99 ? 0.828 -16.811 4.124 1.00 97.50 99 GLN A O 1
ATOM 784 N N . GLN A 1 100 ? 0.105 -16.068 2.119 1.00 97.31 100 GLN A N 1
ATOM 785 C CA . GLN A 1 100 ? -0.280 -17.350 1.555 1.00 97.31 100 GLN A CA 1
ATOM 786 C C . GLN A 1 100 ? 0.832 -17.857 0.636 1.00 97.31 100 GLN A C 1
ATOM 788 O O . GLN A 1 100 ? 1.097 -17.263 -0.406 1.00 97.31 100 GLN A O 1
ATOM 793 N N . GLY A 1 101 ? 1.440 -18.985 1.005 1.00 95.31 101 GLY A N 1
ATOM 794 C CA . GLY A 1 101 ? 2.463 -19.635 0.187 1.00 95.31 101 GLY A CA 1
ATOM 795 C C . GLY A 1 101 ? 3.720 -18.788 -0.015 1.00 95.31 101 GLY A C 1
ATOM 796 O O . GLY A 1 101 ? 3.949 -17.809 0.689 1.00 95.31 101 GLY A O 1
ATOM 797 N N . GLU A 1 102 ? 4.546 -19.197 -0.969 1.00 95.44 102 GLU A N 1
ATOM 798 C CA . GLU A 1 102 ? 5.750 -18.473 -1.381 1.00 95.44 102 GLU A CA 1
ATOM 799 C C . GLU A 1 102 ? 5.391 -17.263 -2.258 1.00 95.44 102 GLU A C 1
ATOM 801 O O . GLU A 1 102 ? 4.382 -17.273 -2.967 1.00 95.44 102 GLU A O 1
ATOM 806 N N . SER A 1 103 ? 6.203 -16.206 -2.204 1.00 96.31 103 SER A N 1
ATOM 807 C CA . SER A 1 103 ? 6.048 -15.062 -3.103 1.00 96.31 103 SER A CA 1
ATOM 808 C C . SER A 1 103 ? 6.431 -15.384 -4.546 1.00 96.31 103 SER A C 1
ATOM 810 O O . SER A 1 103 ? 7.009 -16.421 -4.854 1.00 96.31 103 SER A O 1
ATOM 812 N N . SER A 1 104 ? 6.199 -14.433 -5.449 1.00 95.44 104 SER A N 1
ATOM 813 C CA . SER A 1 104 ? 6.928 -14.385 -6.712 1.00 95.44 104 SER A CA 1
ATOM 814 C C . SER A 1 104 ? 8.436 -14.352 -6.461 1.00 95.44 104 SER A C 1
ATOM 816 O O . SER A 1 104 ? 8.885 -13.894 -5.402 1.00 95.44 104 SER A O 1
ATOM 818 N N . VAL A 1 105 ? 9.213 -14.734 -7.475 1.00 94.06 105 VAL A N 1
ATOM 819 C CA . VAL A 1 105 ? 10.654 -14.468 -7.487 1.00 94.06 105 VAL A CA 1
ATOM 820 C C . VAL A 1 105 ? 10.912 -12.973 -7.284 1.00 94.06 105 VAL A C 1
ATOM 822 O O . VAL A 1 105 ? 10.182 -12.126 -7.817 1.00 94.06 105 VAL A O 1
ATOM 825 N N . GLY A 1 106 ? 11.926 -12.661 -6.482 1.00 92.00 106 GLY A N 1
ATOM 826 C CA . GLY A 1 106 ? 12.387 -11.304 -6.241 1.00 92.00 106 GLY A CA 1
ATOM 827 C C . GLY A 1 106 ? 12.879 -10.654 -7.523 1.00 92.00 106 GLY A C 1
ATOM 828 O O . GLY A 1 106 ? 13.551 -11.287 -8.341 1.00 92.00 106 GLY A O 1
ATOM 829 N N . LYS A 1 107 ? 12.532 -9.381 -7.695 1.00 92.81 107 LYS A N 1
ATOM 830 C CA . LYS A 1 107 ? 12.987 -8.563 -8.819 1.00 92.81 107 LYS A CA 1
ATOM 831 C C . LYS A 1 107 ? 13.753 -7.352 -8.321 1.00 92.81 107 LYS A C 1
ATOM 833 O O . LYS A 1 107 ? 13.360 -6.748 -7.324 1.00 92.81 107 LYS A O 1
ATOM 838 N N . LYS A 1 108 ? 14.805 -6.957 -9.035 1.00 90.62 108 LYS A N 1
ATOM 839 C CA . LYS A 1 108 ? 15.664 -5.832 -8.659 1.00 90.62 108 LYS A CA 1
ATOM 840 C C . LYS A 1 108 ? 14.916 -4.510 -8.806 1.00 90.62 108 LYS A C 1
ATOM 842 O O . LYS A 1 108 ? 14.360 -4.210 -9.868 1.00 90.62 108 LYS A O 1
ATOM 847 N N . GLY A 1 109 ? 14.948 -3.693 -7.766 1.00 90.94 109 GLY A N 1
ATOM 848 C CA . GLY A 1 109 ? 14.441 -2.331 -7.781 1.00 90.94 109 GLY A CA 1
ATOM 849 C C . GLY A 1 109 ? 15.299 -1.414 -6.921 1.00 90.94 109 GLY A C 1
ATOM 850 O O . GLY A 1 109 ? 16.013 -1.865 -6.026 1.00 90.94 109 GLY A O 1
ATOM 851 N N . ILE A 1 110 ? 15.258 -0.123 -7.222 1.00 88.44 110 ILE A N 1
ATOM 852 C CA . ILE A 1 110 ? 16.151 0.874 -6.634 1.00 88.44 110 ILE A CA 1
ATOM 853 C C . ILE A 1 110 ? 15.305 2.075 -6.195 1.00 88.44 110 ILE A C 1
ATOM 855 O O . ILE A 1 110 ? 14.582 2.614 -7.027 1.00 88.44 110 ILE A O 1
ATOM 859 N N . PRO A 1 111 ? 15.348 2.498 -4.920 1.00 86.69 111 PRO A N 1
ATOM 860 C CA . PRO A 1 111 ? 14.827 3.802 -4.514 1.00 86.69 111 PRO A CA 1
ATOM 861 C C . PRO A 1 111 ? 15.582 4.912 -5.247 1.00 86.69 111 PRO A C 1
ATOM 863 O O . PRO A 1 111 ? 16.809 4.877 -5.313 1.00 86.69 111 PRO A O 1
ATOM 866 N N . VAL A 1 112 ? 14.852 5.862 -5.822 1.00 81.06 112 VAL A N 1
ATOM 867 C CA . VAL A 1 112 ? 15.396 6.943 -6.649 1.00 81.06 112 VAL A CA 1
ATOM 868 C C . VAL A 1 112 ? 14.954 8.256 -6.018 1.00 81.06 112 VAL A C 1
ATOM 870 O O . VAL A 1 112 ? 13.775 8.425 -5.727 1.00 81.06 112 VAL A O 1
ATOM 873 N N . GLY A 1 113 ? 15.901 9.137 -5.715 1.00 71.06 113 GLY A N 1
ATOM 874 C CA . GLY A 1 113 ? 15.625 10.363 -4.966 1.00 71.06 113 GLY A CA 1
ATOM 875 C C . GLY A 1 113 ? 15.573 10.178 -3.443 1.00 71.06 113 GLY A C 1
ATOM 876 O O . GLY A 1 113 ? 15.982 9.154 -2.888 1.00 71.06 113 GLY A O 1
ATOM 877 N N . GLU A 1 114 ? 15.113 11.209 -2.734 1.00 68.75 114 GLU A N 1
ATOM 878 C CA . GLU A 1 114 ? 15.014 11.165 -1.270 1.00 68.75 114 GLU A CA 1
ATOM 879 C C . GLU A 1 114 ? 13.826 10.301 -0.807 1.00 68.75 114 GLU A C 1
ATOM 881 O O . GLU A 1 114 ? 12.799 10.200 -1.472 1.00 68.75 114 GLU A O 1
ATOM 886 N N . SER A 1 115 ? 13.895 9.739 0.406 1.00 61.28 115 SER A N 1
ATOM 887 C CA . SER A 1 115 ? 12.840 8.869 0.980 1.00 61.28 115 SER A CA 1
ATOM 888 C C . SER A 1 115 ? 11.416 9.462 1.008 1.00 61.28 115 SER A C 1
ATOM 890 O O . SER A 1 115 ? 10.433 8.731 1.152 1.00 61.28 115 SER A O 1
ATOM 892 N N . ARG A 1 116 ? 11.275 10.789 0.891 1.00 60.47 116 ARG A N 1
ATOM 893 C CA . ARG A 1 116 ? 9.982 11.499 0.834 1.00 60.47 116 ARG A CA 1
ATOM 894 C C . ARG A 1 116 ? 9.383 11.576 -0.564 1.00 60.47 116 ARG A C 1
ATOM 896 O O . ARG A 1 116 ? 8.226 11.963 -0.695 1.00 60.47 116 ARG A O 1
ATOM 903 N N . GLU A 1 117 ? 10.160 11.240 -1.582 1.00 73.69 117 GLU A N 1
ATOM 904 C CA . GLU A 1 117 ? 9.763 11.362 -2.978 1.00 73.69 117 GLU A CA 1
ATOM 905 C C . GLU A 1 117 ? 9.070 10.111 -3.496 1.00 73.69 117 GLU A C 1
ATOM 907 O O . GLU A 1 117 ? 8.510 10.158 -4.582 1.00 73.69 117 GLU A O 1
ATOM 912 N N . TRP A 1 118 ? 9.052 9.013 -2.731 1.00 85.62 118 TRP A N 1
ATOM 913 C CA . TRP A 1 118 ? 8.331 7.771 -3.054 1.00 85.62 118 TRP A CA 1
ATOM 914 C C . TRP A 1 118 ? 8.595 7.281 -4.483 1.00 85.62 118 TRP A C 1
ATOM 916 O O . TRP A 1 118 ? 7.695 6.779 -5.164 1.00 85.62 118 TRP A O 1
ATOM 926 N N . LEU A 1 119 ? 9.805 7.521 -4.974 1.00 87.00 119 LEU A N 1
ATOM 927 C CA . LEU A 1 119 ? 10.191 7.255 -6.340 1.00 87.00 119 LEU A CA 1
ATOM 928 C C . LEU A 1 119 ? 11.102 6.032 -6.333 1.00 87.00 119 LEU A C 1
ATOM 930 O O . LEU A 1 119 ? 12.048 5.924 -5.558 1.00 87.00 119 LEU A O 1
ATOM 934 N N . PHE A 1 120 ? 10.742 5.057 -7.155 1.00 89.62 120 PHE A N 1
ATOM 935 C CA . PHE A 1 120 ? 11.419 3.775 -7.211 1.00 89.62 120 PHE A CA 1
ATOM 936 C C . PHE A 1 120 ? 11.515 3.338 -8.667 1.00 89.62 120 PHE A C 1
ATOM 938 O O . PHE A 1 120 ? 10.552 3.428 -9.431 1.00 89.62 120 PHE A O 1
ATOM 945 N N . PHE A 1 121 ? 12.682 2.840 -9.039 1.00 90.69 121 PHE A N 1
ATOM 946 C CA . PHE A 1 121 ? 12.925 2.185 -10.305 1.00 90.69 121 PHE A CA 1
ATOM 947 C C . PHE A 1 121 ? 12.669 0.688 -10.147 1.00 90.69 121 PHE A C 1
ATOM 949 O O . PHE A 1 121 ? 13.254 0.039 -9.278 1.00 90.69 121 PHE A O 1
ATOM 956 N N . TYR A 1 122 ? 11.809 0.135 -10.997 1.00 91.94 122 TYR A N 1
ATOM 957 C CA . TYR A 1 122 ? 11.464 -1.285 -11.012 1.00 91.94 122 TYR A CA 1
ATOM 958 C C . TYR A 1 122 ? 11.988 -1.913 -12.304 1.00 91.94 122 TYR A C 1
ATOM 960 O O . TYR A 1 122 ? 11.390 -1.741 -13.357 1.00 91.94 122 TYR A O 1
ATOM 968 N N . SER A 1 123 ? 13.096 -2.657 -12.231 1.00 89.88 123 SER A N 1
ATOM 969 C CA . SER A 1 123 ? 13.792 -3.138 -13.440 1.00 89.88 123 SER A CA 1
ATOM 970 C C . SER A 1 123 ? 13.099 -4.309 -14.147 1.00 89.88 123 SER A C 1
ATOM 972 O O . SER A 1 123 ? 13.294 -4.533 -15.334 1.00 89.88 123 SER A O 1
ATOM 974 N N . GLY A 1 124 ? 12.348 -5.120 -13.398 1.00 88.75 124 GLY A N 1
ATOM 975 C CA . GLY A 1 124 ? 11.782 -6.379 -13.892 1.00 88.75 124 GLY A CA 1
ATOM 976 C C . GLY A 1 124 ? 12.779 -7.545 -13.925 1.00 88.75 124 GLY A C 1
ATOM 977 O O . GLY A 1 124 ? 12.352 -8.692 -14.054 1.00 88.75 124 GLY A O 1
ATOM 978 N N . LEU A 1 125 ? 14.077 -7.274 -13.748 1.00 88.44 125 LEU A N 1
ATOM 979 C CA . LEU A 1 125 ? 15.143 -8.275 -13.711 1.00 88.44 125 LEU A CA 1
ATOM 980 C C . LEU A 1 125 ? 15.058 -9.098 -12.426 1.00 88.44 125 LEU A C 1
ATOM 982 O O . LEU A 1 125 ? 14.870 -8.533 -11.349 1.00 88.44 125 LEU A O 1
ATOM 986 N N . THR A 1 126 ? 15.211 -10.418 -12.523 1.00 87.94 126 THR A N 1
ATOM 987 C CA . THR A 1 126 ? 15.184 -11.307 -11.354 1.00 87.94 126 THR A CA 1
ATOM 988 C C . THR A 1 126 ? 16.421 -11.134 -10.470 1.00 87.94 126 THR A C 1
ATOM 990 O O . THR A 1 126 ? 17.485 -10.694 -10.915 1.00 87.94 126 THR A O 1
ATOM 993 N N . GLY A 1 127 ? 16.264 -11.481 -9.194 1.00 79.56 127 GLY A N 1
ATOM 994 C CA . GLY A 1 127 ? 17.309 -11.429 -8.178 1.00 79.56 127 GLY A CA 1
ATOM 995 C C . GLY A 1 127 ? 17.244 -10.181 -7.297 1.00 79.56 127 GLY A C 1
ATOM 996 O O . GLY A 1 127 ? 16.274 -9.420 -7.293 1.00 79.56 127 GLY A O 1
ATOM 997 N N . SER A 1 128 ? 18.307 -9.985 -6.521 1.00 77.38 128 SER A N 1
ATOM 998 C CA . SER A 1 128 ? 18.453 -8.891 -5.560 1.00 77.38 128 SER A CA 1
ATOM 999 C C . SER A 1 128 ? 19.722 -8.076 -5.817 1.00 77.38 128 SER A C 1
ATOM 1001 O O . SER A 1 128 ? 20.679 -8.545 -6.430 1.00 77.38 128 SER A O 1
ATOM 1003 N N . MET A 1 129 ? 19.739 -6.836 -5.324 1.00 73.50 129 MET A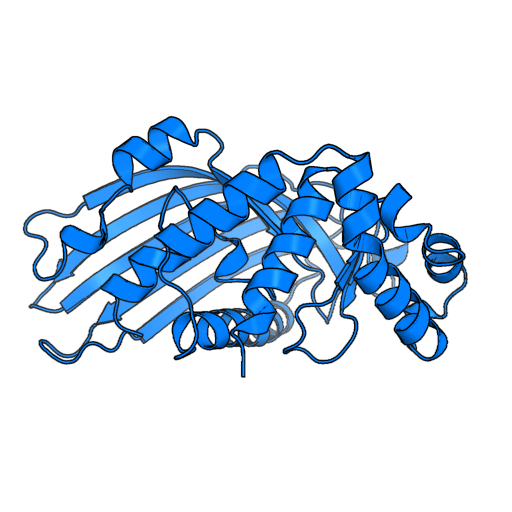 N 1
ATOM 1004 C CA . MET A 1 129 ? 20.895 -5.943 -5.400 1.00 73.50 129 MET A CA 1
ATOM 1005 C C . MET A 1 129 ? 22.019 -6.292 -4.406 1.00 73.50 129 MET A C 1
ATOM 1007 O O . MET A 1 129 ? 23.088 -5.681 -4.478 1.00 73.50 129 MET A O 1
ATOM 1011 N N . SER A 1 130 ? 21.823 -7.247 -3.484 1.00 67.94 130 SER A N 1
ATOM 1012 C CA . SER A 1 130 ? 22.769 -7.524 -2.394 1.00 67.94 130 SER A CA 1
ATOM 1013 C C . SER A 1 130 ? 23.637 -8.775 -2.620 1.00 67.94 130 SER A C 1
ATOM 1015 O O . SER A 1 130 ? 23.168 -9.908 -2.627 1.00 67.94 130 SER A O 1
ATOM 1017 N N . GLY A 1 131 ? 24.957 -8.589 -2.736 1.00 69.75 131 GLY A N 1
ATOM 1018 C CA . GLY A 1 131 ? 25.964 -9.658 -2.605 1.00 69.75 131 GLY A CA 1
ATOM 1019 C C . GLY A 1 131 ? 25.652 -10.966 -3.355 1.00 69.75 131 GLY A C 1
ATOM 1020 O O . GLY A 1 131 ? 25.372 -10.961 -4.552 1.00 69.75 131 GLY A O 1
ATOM 1021 N N . ALA A 1 132 ? 25.707 -12.099 -2.644 1.00 63.28 132 ALA A N 1
ATOM 1022 C CA . ALA A 1 132 ? 25.410 -13.426 -3.198 1.00 63.28 132 ALA A CA 1
ATOM 1023 C C . ALA A 1 132 ? 23.934 -13.609 -3.618 1.00 63.28 132 ALA A C 1
ATOM 1025 O O . ALA A 1 132 ? 23.645 -14.490 -4.425 1.00 63.28 132 ALA A O 1
ATOM 1026 N N . ALA A 1 133 ? 23.017 -12.761 -3.130 1.00 66.12 133 ALA A N 1
ATOM 1027 C CA . ALA A 1 133 ? 21.603 -12.754 -3.515 1.00 66.12 133 ALA A CA 1
ATOM 1028 C C . ALA A 1 133 ? 21.383 -12.302 -4.970 1.00 66.12 133 ALA A C 1
ATOM 1030 O O . ALA A 1 133 ? 20.332 -12.554 -5.545 1.00 66.12 133 ALA A O 1
ATOM 1031 N N . ASN A 1 134 ? 22.379 -11.658 -5.588 1.00 71.25 134 ASN A N 1
ATOM 1032 C CA . ASN A 1 134 ? 22.349 -11.309 -7.009 1.00 71.25 134 ASN A CA 1
ATOM 1033 C C . ASN A 1 134 ? 22.477 -12.538 -7.934 1.00 71.25 134 ASN A C 1
ATOM 1035 O O . ASN A 1 134 ? 22.217 -12.438 -9.127 1.00 71.25 134 ASN A O 1
ATOM 1039 N N . LEU A 1 135 ? 22.922 -13.686 -7.409 1.00 73.81 135 LEU A N 1
ATOM 1040 C CA . LEU A 1 135 ? 23.216 -14.893 -8.195 1.00 73.81 135 LEU A CA 1
ATOM 1041 C C . LEU A 1 135 ? 22.167 -15.999 -8.037 1.00 73.81 135 LEU A C 1
ATOM 1043 O O . LEU A 1 135 ? 22.320 -17.070 -8.623 1.00 73.81 135 LEU A O 1
ATOM 1047 N N . VAL A 1 136 ? 21.141 -15.773 -7.218 1.00 82.56 136 VAL A N 1
ATOM 1048 C CA . VAL A 1 136 ? 20.101 -16.759 -6.922 1.00 82.56 136 VAL A CA 1
ATOM 1049 C C . VAL A 1 136 ? 18.731 -16.108 -6.973 1.00 82.56 136 VAL A C 1
ATOM 1051 O O . VAL A 1 136 ? 18.575 -14.932 -6.647 1.00 82.56 136 VAL A O 1
ATOM 1054 N N . ASP A 1 137 ? 17.729 -16.900 -7.329 1.00 89.75 137 ASP A N 1
ATOM 1055 C CA . ASP A 1 137 ? 16.343 -16.496 -7.150 1.00 89.75 137 ASP A CA 1
ATOM 1056 C C . ASP A 1 137 ? 16.040 -16.393 -5.654 1.00 89.75 137 ASP A C 1
ATOM 1058 O O . ASP A 1 137 ? 16.309 -17.320 -4.879 1.00 89.75 137 ASP A O 1
ATOM 1062 N N . THR A 1 138 ? 15.494 -15.249 -5.249 1.00 89.38 138 THR A N 1
ATOM 1063 C CA . THR A 1 138 ? 15.082 -14.988 -3.872 1.00 89.38 138 THR A CA 1
ATOM 1064 C C . THR A 1 138 ? 13.566 -14.983 -3.757 1.00 89.38 138 THR A C 1
ATOM 1066 O O . THR A 1 138 ? 12.859 -14.594 -4.686 1.00 89.38 138 THR A O 1
ATOM 1069 N N . TYR A 1 139 ? 13.068 -15.375 -2.590 1.00 92.69 139 TYR A N 1
ATOM 1070 C CA . TYR A 1 139 ? 11.648 -15.482 -2.286 1.00 92.69 139 TYR A CA 1
ATOM 1071 C C . TYR A 1 139 ? 11.378 -15.022 -0.857 1.00 92.69 139 TYR A C 1
ATOM 1073 O O . TYR A 1 139 ? 12.219 -15.172 0.035 1.00 92.69 139 TYR A O 1
ATOM 1081 N N . VAL A 1 140 ? 10.177 -14.502 -0.622 1.00 93.12 140 VAL A N 1
ATOM 1082 C CA . VAL A 1 140 ? 9.602 -14.406 0.717 1.00 93.12 140 VAL A CA 1
ATOM 1083 C C . VAL A 1 140 ? 8.836 -15.697 0.966 1.00 93.12 140 VAL A C 1
ATOM 1085 O O . VAL A 1 140 ? 7.841 -15.975 0.298 1.00 93.12 140 VAL A O 1
ATOM 1088 N N . TYR A 1 141 ? 9.301 -16.493 1.922 1.00 93.69 141 TYR A N 1
ATOM 1089 C CA . TYR A 1 141 ? 8.686 -17.770 2.281 1.00 93.69 141 TYR A CA 1
ATOM 1090 C C . TYR A 1 141 ? 7.517 -17.581 3.244 1.00 93.69 141 TYR A C 1
ATOM 1092 O O . TYR A 1 141 ? 6.524 -18.303 3.176 1.00 93.69 141 TYR A O 1
ATOM 1100 N N . GLN A 1 142 ? 7.644 -16.621 4.164 1.00 93.12 142 GLN A N 1
ATOM 1101 C CA . GLN A 1 142 ? 6.607 -16.275 5.130 1.00 93.12 142 GLN A CA 1
ATOM 1102 C C . GLN A 1 142 ? 6.665 -14.785 5.448 1.00 93.12 142 GLN A C 1
ATOM 1104 O O . GLN A 1 142 ? 7.736 -14.244 5.708 1.00 93.12 142 GLN A O 1
ATOM 1109 N N . ALA A 1 143 ? 5.505 -14.144 5.529 1.00 93.38 143 ALA A N 1
ATOM 1110 C CA . ALA A 1 143 ? 5.358 -12.815 6.100 1.00 93.38 143 ALA A CA 1
ATOM 1111 C C . ALA A 1 143 ? 4.095 -12.767 6.960 1.00 93.38 143 ALA A C 1
ATOM 1113 O O . ALA A 1 143 ? 3.042 -13.282 6.585 1.00 93.38 143 ALA A O 1
ATOM 1114 N N . CYS A 1 144 ? 4.197 -12.159 8.135 1.00 95.69 144 CYS A N 1
ATOM 1115 C CA . CYS A 1 144 ? 3.086 -11.957 9.053 1.00 95.69 144 CYS A CA 1
ATOM 1116 C C . CYS A 1 144 ? 3.195 -10.565 9.663 1.00 95.69 144 CYS A C 1
ATOM 1118 O O . CYS A 1 144 ? 4.294 -10.127 10.009 1.00 95.69 144 CYS A O 1
ATOM 1120 N N . SER A 1 145 ? 2.071 -9.872 9.819 1.00 95.00 145 SER A N 1
ATOM 1121 C CA . SER A 1 145 ? 2.048 -8.609 10.548 1.00 95.00 145 SER A CA 1
ATOM 1122 C C . SER A 1 145 ? 0.811 -8.466 11.418 1.00 95.00 145 SER A C 1
ATOM 1124 O O . SER A 1 145 ? -0.260 -8.961 11.076 1.00 95.00 145 SER A O 1
ATOM 1126 N N . ILE A 1 146 ? 0.970 -7.773 12.542 1.00 97.75 146 ILE A N 1
ATOM 1127 C CA . ILE A 1 146 ? -0.123 -7.299 13.388 1.00 97.75 146 ILE A CA 1
ATOM 1128 C C . ILE A 1 146 ? 0.064 -5.796 13.540 1.00 97.75 146 ILE A C 1
ATOM 1130 O O . ILE A 1 146 ? 1.069 -5.350 14.089 1.00 97.75 146 ILE A O 1
ATOM 1134 N N . ASN A 1 147 ? -0.899 -5.024 13.061 1.00 95.88 147 ASN A N 1
ATOM 1135 C CA . ASN A 1 147 ? -0.947 -3.582 13.201 1.00 95.88 147 ASN A CA 1
ATOM 1136 C C . ASN A 1 147 ? -2.124 -3.200 14.101 1.00 95.88 147 ASN A C 1
ATOM 1138 O O . ASN A 1 147 ? -3.271 -3.519 13.792 1.00 95.88 147 ASN A O 1
ATOM 1142 N N . VAL A 1 148 ? -1.837 -2.546 15.220 1.00 97.62 148 VAL A N 1
ATOM 1143 C CA . VAL A 1 148 ? -2.831 -2.104 16.198 1.00 97.62 148 VAL A CA 1
ATOM 1144 C C . VAL A 1 148 ? -2.875 -0.587 16.192 1.00 97.62 148 VAL A C 1
ATOM 1146 O O . VAL A 1 148 ? -1.878 0.066 16.504 1.00 97.62 148 VAL A O 1
ATOM 1149 N N . PHE A 1 149 ? -4.039 -0.035 15.878 1.00 96.69 149 PHE A N 1
ATOM 1150 C CA . PHE A 1 149 ? -4.341 1.379 16.029 1.00 96.69 149 PHE A CA 1
ATOM 1151 C C . PHE A 1 149 ? -5.259 1.568 17.225 1.00 96.69 149 PHE A C 1
ATOM 1153 O O . PHE A 1 149 ? -6.254 0.861 17.354 1.00 96.69 149 PHE A O 1
ATOM 1160 N N . ILE A 1 150 ? -4.932 2.523 18.086 1.00 95.69 150 ILE A N 1
ATOM 1161 C CA . ILE A 1 150 ? -5.714 2.832 19.284 1.00 95.69 150 ILE A CA 1
ATOM 1162 C C . ILE A 1 150 ? -5.826 4.339 19.461 1.00 95.69 150 ILE A C 1
ATOM 1164 O O . ILE A 1 150 ? -4.818 5.033 19.332 1.00 95.69 150 ILE A O 1
ATOM 1168 N N . GLU A 1 151 ? -7.013 4.844 19.786 1.00 94.25 151 GLU A N 1
ATOM 1169 C CA . GLU A 1 151 ? -7.202 6.191 20.342 1.00 94.25 151 GLU A CA 1
ATOM 1170 C C . GLU A 1 151 ? -7.212 6.095 21.874 1.00 94.25 151 GLU A C 1
ATOM 1172 O O . GLU A 1 151 ? -8.228 5.739 22.467 1.00 94.25 151 GLU A O 1
ATOM 1177 N N . PRO A 1 152 ? -6.067 6.335 22.543 1.00 86.62 152 PRO A N 1
ATOM 1178 C CA . PRO A 1 152 ? -5.888 5.966 23.947 1.00 86.62 152 PRO A CA 1
ATOM 1179 C C . PRO A 1 152 ? -6.590 6.916 24.924 1.00 86.62 152 PRO A C 1
ATOM 1181 O O . PRO A 1 152 ? -6.743 6.590 26.096 1.00 86.62 152 PRO A O 1
ATOM 1184 N N . GLU A 1 153 ? -6.955 8.114 24.473 1.00 86.06 153 GLU A N 1
ATOM 1185 C CA . GLU A 1 153 ? -7.544 9.165 25.297 1.00 86.06 153 GLU A CA 1
ATOM 1186 C C . GLU A 1 153 ? -8.946 9.484 24.756 1.00 86.06 153 GLU A C 1
ATOM 1188 O O . GLU A 1 153 ? -9.052 10.068 23.672 1.00 86.06 153 GLU A O 1
ATOM 1193 N N . PRO A 1 154 ? -10.023 9.135 25.487 1.00 76.44 154 PRO A N 1
ATOM 1194 C CA . PRO A 1 154 ? -11.383 9.461 25.075 1.00 76.44 154 PRO A CA 1
ATOM 1195 C C . PRO A 1 154 ? -11.541 10.961 24.799 1.00 76.44 154 PRO A C 1
ATOM 1197 O O . PRO A 1 154 ? -11.162 11.802 25.615 1.00 76.44 154 PRO A O 1
ATOM 1200 N N . GLY A 1 155 ? -12.092 11.306 23.634 1.00 72.56 155 GLY A N 1
ATOM 1201 C CA . GLY A 1 155 ? -12.293 12.698 23.217 1.00 72.56 155 GLY A CA 1
ATOM 1202 C C . GLY A 1 155 ? -11.044 13.410 22.682 1.00 72.56 155 GLY A C 1
ATOM 1203 O O . GLY A 1 155 ? -11.149 14.563 22.263 1.00 72.56 155 GLY A O 1
ATOM 1204 N N . ARG A 1 156 ? -9.879 12.747 22.634 1.00 84.31 156 ARG A N 1
ATOM 1205 C CA . ARG A 1 156 ? -8.681 13.258 21.960 1.00 84.31 156 ARG A CA 1
ATOM 1206 C C . ARG A 1 156 ? -8.435 12.462 20.674 1.00 84.31 156 ARG A C 1
ATOM 1208 O O . ARG A 1 156 ? -7.976 11.324 20.748 1.00 84.31 156 ARG A O 1
ATOM 1215 N N . PRO A 1 157 ? -8.665 13.057 19.493 1.00 82.88 157 PRO A N 1
ATOM 1216 C CA . PRO A 1 157 ? -8.677 12.330 18.226 1.00 82.88 157 PRO A CA 1
ATOM 1217 C C . PRO A 1 157 ? -7.246 12.119 17.693 1.00 82.88 157 PRO A C 1
ATOM 1219 O O . PRO A 1 157 ? -6.827 12.697 16.687 1.00 82.88 157 PRO A O 1
ATOM 1222 N N . LEU A 1 158 ? -6.443 11.344 18.426 1.00 92.25 158 LEU A N 1
ATOM 1223 C CA . LEU A 1 158 ? -5.058 11.027 18.096 1.00 92.25 158 LEU A CA 1
ATOM 1224 C C . LEU A 1 158 ? -4.788 9.541 18.308 1.00 92.25 158 LEU A C 1
ATOM 1226 O O . LEU A 1 158 ? -4.702 9.071 19.442 1.00 92.25 158 LEU A O 1
ATOM 1230 N N . SER A 1 159 ? -4.563 8.821 17.214 1.00 94.62 159 SER A N 1
ATOM 1231 C CA . SER A 1 159 ? -4.224 7.406 17.283 1.00 94.62 159 SER A CA 1
ATOM 1232 C C . SER A 1 159 ? -2.738 7.163 17.541 1.00 94.62 159 SER A C 1
ATOM 1234 O O . SER A 1 159 ? -1.867 7.896 17.064 1.00 94.62 159 SER A O 1
ATOM 1236 N N . ARG A 1 160 ? -2.444 6.070 18.244 1.00 94.69 160 ARG A N 1
ATOM 1237 C CA . ARG A 1 160 ? -1.125 5.430 18.287 1.00 94.69 160 ARG A CA 1
ATOM 1238 C C . ARG A 1 160 ? -1.152 4.180 17.418 1.00 94.69 160 ARG A C 1
ATOM 1240 O O . ARG A 1 160 ? -2.171 3.499 17.372 1.00 94.69 160 ARG A O 1
ATOM 1247 N N . MET A 1 161 ? -0.033 3.890 16.761 1.00 93.19 161 MET A N 1
ATOM 1248 C CA . MET A 1 161 ? 0.156 2.690 15.949 1.00 93.19 161 MET A CA 1
ATOM 1249 C C . MET A 1 161 ? 1.224 1.803 16.592 1.00 93.19 161 MET A C 1
ATOM 1251 O O . MET A 1 161 ? 2.320 2.278 16.895 1.00 93.19 161 MET A O 1
ATOM 1255 N N . CYS A 1 162 ? 0.918 0.522 16.767 1.00 94.12 162 CYS A N 1
ATOM 1256 C CA . CYS A 1 162 ? 1.866 -0.505 17.180 1.00 94.12 162 CYS A CA 1
ATOM 1257 C C . CYS A 1 162 ? 1.918 -1.588 16.104 1.00 94.12 162 CYS A C 1
ATOM 1259 O O . CYS A 1 162 ? 0.899 -2.200 15.798 1.00 94.12 162 CYS A O 1
ATOM 1261 N N . LEU A 1 163 ? 3.104 -1.828 15.549 1.00 91.94 163 LEU A N 1
ATOM 1262 C CA . LEU A 1 163 ? 3.309 -2.785 14.469 1.00 91.94 163 LEU A CA 1
ATOM 1263 C C . LEU A 1 163 ? 4.256 -3.895 14.920 1.00 91.94 163 LEU A C 1
ATOM 1265 O O . LEU A 1 163 ? 5.359 -3.634 15.394 1.00 91.94 163 LEU A O 1
ATOM 1269 N N . PHE A 1 164 ? 3.824 -5.129 14.712 1.00 93.75 164 PHE A N 1
ATOM 1270 C CA . PHE A 1 164 ? 4.617 -6.338 14.870 1.00 93.75 164 PHE A CA 1
ATOM 1271 C C . PHE A 1 164 ? 4.739 -6.991 13.499 1.00 93.75 164 PHE A C 1
ATOM 1273 O O . PHE A 1 164 ? 3.742 -7.090 12.782 1.00 93.75 164 PHE A O 1
ATOM 1280 N N . LYS A 1 165 ? 5.942 -7.417 13.113 1.00 91.31 165 LYS A N 1
ATOM 1281 C CA . LYS A 1 165 ? 6.181 -8.056 11.816 1.00 91.31 165 LYS A CA 1
ATOM 1282 C C . LYS A 1 165 ? 7.169 -9.195 11.965 1.00 91.31 165 LYS A C 1
ATOM 1284 O O . LYS A 1 165 ? 8.165 -9.073 12.674 1.00 91.31 165 LYS A O 1
ATOM 1289 N N . TRP A 1 166 ? 6.887 -10.263 11.243 1.00 92.38 166 TRP A N 1
ATOM 1290 C CA . TRP A 1 166 ? 7.758 -11.410 11.064 1.00 92.38 166 TRP A CA 1
ATOM 1291 C C . TRP A 1 166 ? 7.885 -11.653 9.573 1.00 92.38 166 TRP A C 1
ATOM 1293 O O . TRP A 1 166 ? 6.897 -11.563 8.841 1.00 92.38 166 TRP A O 1
ATOM 1303 N N . ILE A 1 167 ? 9.094 -11.941 9.124 1.00 90.88 167 ILE A N 1
ATOM 1304 C CA . ILE A 1 167 ? 9.368 -12.273 7.737 1.00 90.88 167 ILE A CA 1
ATOM 1305 C C . ILE A 1 167 ? 10.464 -13.326 7.709 1.00 90.88 167 ILE A C 1
ATOM 1307 O O . ILE A 1 167 ? 11.398 -13.274 8.503 1.00 90.88 167 ILE A O 1
ATOM 1311 N N . GLN A 1 168 ? 10.317 -14.273 6.800 1.00 90.94 168 GLN A N 1
ATOM 1312 C CA . GLN A 1 168 ? 11.333 -15.238 6.440 1.00 90.94 168 GLN A CA 1
ATOM 1313 C C . GLN A 1 168 ? 11.501 -15.145 4.930 1.00 90.94 168 GLN A C 1
ATOM 1315 O O . GLN A 1 168 ? 10.552 -15.386 4.181 1.00 90.94 168 GLN A O 1
ATOM 1320 N N . ALA A 1 169 ? 12.695 -14.776 4.485 1.00 89.19 169 ALA A N 1
ATOM 1321 C CA . ALA A 1 169 ? 13.012 -14.648 3.072 1.00 89.19 169 ALA A CA 1
ATOM 1322 C C . ALA A 1 169 ? 14.450 -15.088 2.811 1.00 89.19 169 ALA A C 1
ATOM 1324 O O . ALA A 1 169 ? 15.304 -15.025 3.696 1.00 89.19 169 ALA A O 1
ATOM 1325 N N . GLY A 1 170 ? 14.712 -15.533 1.591 1.00 87.88 170 GLY A N 1
ATOM 1326 C CA . GLY A 1 170 ? 16.026 -16.012 1.194 1.00 87.88 170 GLY A CA 1
ATOM 1327 C C . GLY A 1 170 ? 16.025 -16.633 -0.194 1.00 87.88 170 GLY A C 1
ATOM 1328 O O . GLY A 1 170 ? 15.056 -16.499 -0.933 1.00 87.88 170 GLY A O 1
ATOM 1329 N N . GLY A 1 171 ? 17.095 -17.335 -0.548 1.00 84.44 171 GLY A N 1
ATOM 1330 C CA . GLY A 1 171 ? 17.257 -17.968 -1.855 1.00 84.44 171 GLY A CA 1
ATOM 1331 C C . GLY A 1 171 ? 18.391 -18.988 -1.873 1.00 84.44 171 GLY A C 1
ATOM 1332 O O . GLY A 1 171 ? 19.414 -18.822 -1.203 1.00 84.44 171 GLY A O 1
ATOM 1333 N N . GLY A 1 172 ? 18.215 -20.065 -2.640 1.00 81.12 172 GLY A N 1
ATOM 1334 C CA . GLY A 1 172 ? 19.207 -21.135 -2.767 1.00 81.12 172 GLY A CA 1
ATOM 1335 C C . GLY A 1 172 ? 19.619 -21.734 -1.414 1.00 81.12 172 GLY A C 1
ATOM 1336 O O . GLY A 1 172 ? 18.785 -22.233 -0.665 1.00 81.12 172 GLY A O 1
ATOM 1337 N N . LEU A 1 173 ? 20.920 -21.684 -1.101 1.00 76.31 173 LEU A N 1
ATOM 1338 C CA . LEU A 1 173 ? 21.479 -22.189 0.165 1.00 76.31 173 LEU A CA 1
ATOM 1339 C C . LEU A 1 173 ? 21.284 -21.235 1.359 1.00 76.31 173 LEU A C 1
ATOM 1341 O O . LEU A 1 173 ? 21.620 -21.598 2.485 1.00 76.31 173 LEU A O 1
ATOM 1345 N N . PHE A 1 174 ? 20.752 -20.031 1.137 1.00 74.50 174 PHE A N 1
ATOM 1346 C CA . PHE A 1 174 ? 20.572 -19.002 2.159 1.00 74.50 174 PHE A CA 1
ATOM 1347 C C . PHE A 1 174 ? 19.077 -18.807 2.427 1.00 74.50 174 PHE A C 1
ATOM 1349 O O . PHE A 1 174 ? 18.446 -17.917 1.871 1.00 74.50 174 PHE A O 1
ATOM 1356 N N . THR A 1 175 ? 18.478 -19.667 3.251 1.00 75.50 175 THR A N 1
ATOM 1357 C CA . THR A 1 175 ? 17.019 -19.686 3.495 1.00 75.50 175 THR A CA 1
ATOM 1358 C C . THR A 1 175 ? 16.528 -18.654 4.516 1.00 75.50 175 THR A C 1
ATOM 1360 O O . THR A 1 175 ? 15.320 -18.513 4.698 1.00 75.50 175 THR A O 1
ATOM 1363 N N . ASP A 1 176 ? 17.445 -17.964 5.195 1.00 78.12 176 ASP A N 1
ATOM 1364 C CA . ASP A 1 176 ? 17.148 -16.927 6.187 1.00 78.12 176 ASP A CA 1
ATOM 1365 C C . ASP A 1 176 ? 18.122 -15.753 6.016 1.00 78.12 176 ASP A C 1
ATOM 1367 O O . ASP A 1 176 ? 19.189 -15.689 6.625 1.00 78.12 176 ASP A O 1
ATOM 1371 N N . MET A 1 177 ? 17.795 -14.878 5.068 1.00 77.12 177 MET A N 1
ATOM 1372 C CA . MET A 1 177 ? 18.607 -13.720 4.682 1.00 77.12 177 MET A CA 1
ATOM 1373 C C . MET A 1 177 ? 18.128 -12.420 5.330 1.00 77.12 177 MET A C 1
ATOM 1375 O O . MET A 1 177 ? 18.659 -11.361 5.007 1.00 77.12 177 MET A O 1
ATOM 1379 N N . VAL A 1 178 ? 17.107 -12.479 6.190 1.00 79.50 178 VAL A N 1
ATOM 1380 C CA . VAL A 1 178 ? 16.473 -11.294 6.773 1.00 79.50 178 VAL A CA 1
ATOM 1381 C C . VAL A 1 178 ? 16.540 -11.374 8.289 1.00 79.50 178 VAL A C 1
ATOM 1383 O O . VAL A 1 178 ? 15.790 -12.107 8.927 1.00 79.50 178 VAL A O 1
ATOM 1386 N N . GLY A 1 179 ? 17.435 -10.582 8.874 1.00 82.19 179 GLY A N 1
ATOM 1387 C CA . GLY A 1 179 ? 17.585 -10.472 10.317 1.00 82.19 179 GLY A CA 1
ATOM 1388 C C . GLY A 1 179 ? 16.637 -9.448 10.942 1.00 82.19 179 GLY A C 1
ATOM 1389 O O . GLY A 1 179 ? 15.971 -8.657 10.272 1.00 82.19 179 GLY A O 1
ATOM 1390 N N . SER A 1 180 ? 16.623 -9.393 12.275 1.00 83.44 180 SER A N 1
ATOM 1391 C CA . SER A 1 180 ? 15.838 -8.402 13.025 1.00 83.44 180 SER A CA 1
ATOM 1392 C C . SER A 1 180 ? 16.201 -6.953 12.685 1.00 83.44 180 SER A C 1
ATOM 1394 O O . SER A 1 180 ? 15.341 -6.074 12.747 1.00 83.44 180 SER A O 1
ATOM 1396 N N . ASP A 1 181 ? 17.458 -6.694 12.323 1.00 83.31 181 ASP A N 1
ATOM 1397 C CA . ASP A 1 181 ? 17.926 -5.362 11.935 1.00 83.31 181 ASP A CA 1
ATOM 1398 C C . ASP A 1 181 ? 17.417 -4.939 10.557 1.00 83.31 181 ASP A C 1
ATOM 1400 O O . ASP A 1 181 ? 17.053 -3.774 10.383 1.00 83.31 181 ASP A O 1
ATOM 1404 N N . ASP A 1 182 ? 17.285 -5.879 9.621 1.00 80.69 182 ASP A N 1
ATOM 1405 C CA . ASP A 1 182 ? 16.682 -5.638 8.308 1.00 80.69 182 ASP A CA 1
ATOM 1406 C C . ASP A 1 182 ? 15.186 -5.336 8.452 1.00 80.69 182 ASP A C 1
ATOM 1408 O O . ASP A 1 182 ? 14.682 -4.350 7.908 1.00 80.69 182 ASP A O 1
ATOM 1412 N N . ILE A 1 183 ? 14.479 -6.127 9.272 1.00 82.94 183 ILE A N 1
ATOM 1413 C CA . ILE A 1 183 ? 13.059 -5.903 9.594 1.00 82.94 183 ILE A CA 1
ATOM 1414 C C . ILE A 1 183 ? 12.872 -4.520 10.220 1.00 82.94 183 ILE A C 1
ATOM 1416 O O . ILE A 1 183 ? 11.977 -3.767 9.831 1.00 82.94 183 ILE A O 1
ATOM 1420 N N . ARG A 1 184 ? 13.736 -4.169 11.178 1.00 82.31 184 ARG A N 1
ATOM 1421 C CA . ARG A 1 184 ? 13.689 -2.885 11.877 1.00 82.31 184 ARG A CA 1
ATOM 1422 C C . ARG A 1 184 ? 13.971 -1.708 10.950 1.00 82.31 184 ARG A C 1
ATOM 1424 O O . ARG A 1 184 ? 13.257 -0.711 11.021 1.00 82.31 184 ARG A O 1
ATOM 1431 N N . SER A 1 185 ? 14.960 -1.835 10.073 1.00 77.94 185 SER A N 1
ATOM 1432 C CA . SER A 1 185 ? 15.298 -0.806 9.085 1.00 77.94 185 SER A CA 1
ATOM 1433 C C . SER A 1 185 ? 14.147 -0.582 8.101 1.00 77.94 185 SER A C 1
ATOM 1435 O O . SER A 1 185 ? 13.819 0.560 7.795 1.00 77.94 185 SER A O 1
ATOM 1437 N N . GLY A 1 186 ? 13.439 -1.646 7.706 1.00 77.88 186 GLY A N 1
ATOM 1438 C CA . GLY A 1 186 ? 12.239 -1.548 6.870 1.00 77.88 186 GLY A CA 1
ATOM 1439 C C . GLY A 1 186 ? 11.037 -0.858 7.535 1.00 77.88 186 GLY A C 1
ATOM 1440 O O . GLY A 1 186 ? 10.171 -0.333 6.834 1.00 77.88 186 GLY A O 1
ATOM 1441 N N . PHE A 1 187 ? 10.961 -0.809 8.871 1.00 82.06 187 PHE A N 1
ATOM 1442 C CA . PHE A 1 187 ? 9.842 -0.156 9.565 1.00 82.06 187 PHE A CA 1
ATOM 1443 C C . PHE A 1 187 ? 9.872 1.368 9.496 1.00 82.06 187 PHE A C 1
ATOM 1445 O O . PHE A 1 187 ? 8.806 1.987 9.494 1.00 82.06 187 PHE A O 1
ATOM 1452 N N . ALA A 1 188 ? 11.054 1.987 9.478 1.00 81.31 188 ALA A N 1
ATOM 1453 C CA . ALA A 1 188 ? 11.140 3.443 9.516 1.00 81.31 188 ALA A CA 1
ATOM 1454 C C . ALA A 1 188 ? 10.521 4.088 8.256 1.00 81.31 188 ALA A C 1
ATOM 1456 O O . ALA A 1 188 ? 9.620 4.917 8.426 1.00 81.31 188 ALA A O 1
ATOM 1457 N N . PRO A 1 189 ? 10.856 3.662 7.018 1.00 79.06 189 PRO A N 1
ATOM 1458 C CA . PRO A 1 189 ? 10.203 4.168 5.809 1.00 79.06 189 PRO A CA 1
ATOM 1459 C C . PRO A 1 189 ? 8.697 3.877 5.764 1.00 79.06 189 PRO A C 1
ATOM 1461 O O . PRO A 1 189 ? 7.925 4.737 5.333 1.00 79.06 189 PRO A O 1
ATOM 1464 N N . TYR A 1 190 ? 8.267 2.709 6.264 1.00 86.25 190 TYR A N 1
ATOM 1465 C CA . TYR A 1 190 ? 6.851 2.337 6.374 1.00 86.25 190 TYR A CA 1
ATOM 1466 C C . TYR A 1 190 ? 6.075 3.326 7.251 1.00 86.25 190 TYR A C 1
ATOM 1468 O O . TYR A 1 190 ? 5.079 3.911 6.822 1.00 86.25 190 TYR A O 1
ATOM 1476 N N . ALA A 1 191 ? 6.544 3.544 8.483 1.00 88.19 191 ALA A N 1
ATOM 1477 C CA . ALA A 1 191 ? 5.879 4.425 9.435 1.00 88.19 191 ALA A CA 1
ATOM 1478 C C . ALA A 1 191 ? 5.954 5.895 8.996 1.00 88.19 191 ALA A C 1
ATOM 1480 O O . ALA A 1 191 ? 4.984 6.632 9.172 1.00 88.19 191 ALA A O 1
ATOM 1481 N N . MET A 1 192 ? 7.076 6.314 8.401 1.00 86.62 192 MET A N 1
ATOM 1482 C CA . MET A 1 192 ? 7.241 7.663 7.861 1.00 86.62 192 MET A CA 1
ATOM 1483 C C . MET A 1 192 ? 6.272 7.945 6.716 1.00 86.62 192 MET A C 1
ATOM 1485 O O . MET A 1 192 ? 5.579 8.956 6.778 1.00 86.62 192 MET A O 1
ATOM 1489 N N . GLY A 1 193 ? 6.179 7.060 5.717 1.00 89.56 193 GLY A N 1
ATOM 1490 C CA . GLY A 1 193 ? 5.255 7.239 4.591 1.00 89.56 193 GLY A CA 1
ATOM 1491 C C . GLY A 1 193 ? 3.798 7.283 5.053 1.00 89.56 193 GLY A C 1
ATOM 1492 O O . GLY A 1 193 ? 3.053 8.187 4.681 1.00 89.56 193 GLY A O 1
ATOM 1493 N N . PHE A 1 194 ? 3.422 6.379 5.960 1.00 92.50 194 PHE A N 1
ATOM 1494 C CA . PHE A 1 194 ? 2.081 6.351 6.544 1.00 92.50 194 PHE A CA 1
ATOM 1495 C C . PHE A 1 194 ? 1.735 7.630 7.310 1.00 92.50 194 PHE A C 1
ATOM 1497 O O . PHE A 1 194 ? 0.653 8.195 7.144 1.00 92.50 194 PHE A O 1
ATOM 1504 N N . LYS A 1 195 ? 2.673 8.126 8.124 1.00 92.56 195 LYS A N 1
ATOM 1505 C CA . LYS A 1 195 ? 2.507 9.381 8.859 1.00 92.56 195 LYS A CA 1
ATOM 1506 C C . LYS A 1 195 ? 2.435 10.583 7.913 1.00 92.56 195 LYS A C 1
ATOM 1508 O O . LYS A 1 195 ? 1.571 11.429 8.105 1.00 92.56 195 LYS A O 1
ATOM 1513 N N . GLN A 1 196 ? 3.303 10.646 6.903 1.00 92.38 196 GLN A N 1
ATOM 1514 C CA . GLN A 1 196 ? 3.350 11.735 5.923 1.00 92.38 196 GLN A CA 1
ATOM 1515 C C . GLN A 1 196 ? 2.008 11.893 5.203 1.00 92.38 196 GLN A C 1
ATOM 1517 O O . GLN A 1 196 ? 1.494 13.006 5.120 1.00 92.38 196 GLN A O 1
ATOM 1522 N N . VAL A 1 197 ? 1.413 10.780 4.760 1.00 94.12 197 VAL A N 1
ATOM 1523 C CA . VAL A 1 197 ? 0.103 10.787 4.100 1.00 94.12 197 VAL A CA 1
ATOM 1524 C C . VAL A 1 197 ? -0.988 11.234 5.068 1.00 94.12 197 VAL A C 1
ATOM 1526 O O . VAL A 1 197 ? -1.650 12.237 4.823 1.00 94.12 197 VAL A O 1
ATOM 1529 N N . LEU A 1 198 ? -1.162 10.526 6.187 1.00 94.44 198 LEU A N 1
ATOM 1530 C CA . LEU A 1 198 ? -2.314 10.726 7.075 1.00 94.44 198 LEU A CA 1
ATOM 1531 C C . LEU A 1 198 ? -2.251 11.989 7.937 1.00 94.44 198 LEU A C 1
ATOM 1533 O O . LEU A 1 198 ? -3.238 12.352 8.574 1.00 94.44 198 LEU A O 1
ATOM 1537 N N . GLU A 1 199 ? -1.094 12.633 8.036 1.00 93.69 199 GLU A N 1
ATOM 1538 C CA . GLU A 1 199 ? -0.950 13.904 8.750 1.00 93.69 199 GLU A CA 1
ATOM 1539 C C . GLU A 1 199 ? -0.815 15.100 7.809 1.00 93.69 199 GLU A C 1
ATOM 1541 O O . GLU A 1 199 ? -0.695 16.234 8.281 1.00 93.69 199 GLU A O 1
ATOM 1546 N N . SER A 1 200 ? -0.890 14.881 6.492 1.00 94.38 200 SER A N 1
ATOM 1547 C CA . SER A 1 200 ? -0.954 15.989 5.553 1.00 94.38 200 SER A CA 1
ATOM 1548 C C . SER A 1 200 ? -2.256 16.773 5.724 1.00 94.38 200 SER A C 1
ATOM 1550 O O . SER A 1 200 ? -3.362 16.251 5.600 1.00 94.38 200 SER A O 1
ATOM 1552 N N . GLN A 1 201 ? -2.112 18.080 5.942 1.00 92.44 201 GLN A N 1
ATOM 1553 C CA . GLN A 1 201 ? -3.233 19.023 5.997 1.00 92.44 201 GLN A CA 1
ATOM 1554 C C . GLN A 1 201 ? -3.799 19.358 4.612 1.00 92.44 201 GLN A C 1
ATOM 1556 O O . GLN A 1 201 ? -4.862 19.966 4.521 1.00 92.44 201 GLN A O 1
ATOM 1561 N N . LEU A 1 202 ? -3.077 19.008 3.544 1.00 95.19 202 LEU A N 1
ATOM 1562 C CA . LEU A 1 202 ? -3.499 19.233 2.162 1.00 95.19 202 LEU A CA 1
ATOM 1563 C C . LEU A 1 202 ? -4.158 18.001 1.541 1.00 95.19 202 LEU A C 1
ATOM 1565 O O . LEU A 1 202 ? -4.554 18.063 0.380 1.00 95.19 202 LEU A O 1
ATOM 1569 N N . LEU A 1 203 ? -4.241 16.893 2.282 1.00 95.25 203 LEU A N 1
ATOM 1570 C CA . LEU A 1 203 ? -4.797 15.648 1.781 1.00 95.25 203 LEU A CA 1
ATOM 1571 C C . LEU A 1 203 ? -6.261 15.859 1.341 1.00 95.25 203 LEU A C 1
ATOM 1573 O O . LEU A 1 203 ? -7.081 16.273 2.168 1.00 95.25 203 LEU A O 1
ATOM 1577 N N . PRO A 1 204 ? -6.606 15.600 0.065 1.00 96.25 204 PRO A N 1
ATOM 1578 C CA . PRO A 1 204 ? -7.973 15.745 -0.416 1.00 96.25 204 PRO A CA 1
ATOM 1579 C C . PRO A 1 204 ? -8.897 14.731 0.254 1.00 96.25 204 PRO A C 1
ATOM 1581 O O . PRO A 1 204 ? -8.429 13.651 0.612 1.00 96.25 204 PRO A O 1
ATOM 1584 N N . PRO A 1 205 ? -10.206 15.014 0.348 1.00 96.12 205 PRO A N 1
ATOM 1585 C CA . PRO A 1 205 ? -11.190 14.031 0.781 1.00 96.12 205 PRO A CA 1
ATOM 1586 C C . PRO A 1 205 ? -11.045 12.687 0.037 1.00 96.12 205 PRO A C 1
ATOM 1588 O O . PRO A 1 205 ? -10.768 12.686 -1.168 1.00 96.12 205 PRO A O 1
ATOM 1591 N N . PRO A 1 206 ? -11.271 11.535 0.702 1.00 95.81 206 PRO A N 1
ATOM 1592 C CA . PRO A 1 206 ? -11.149 10.213 0.080 1.00 95.81 206 PRO A CA 1
ATOM 1593 C C . PRO A 1 206 ? -11.970 10.058 -1.204 1.00 95.81 206 PRO A C 1
ATOM 1595 O O . PRO A 1 206 ? -11.577 9.339 -2.118 1.00 95.81 206 PRO A O 1
ATOM 1598 N N . GLU A 1 207 ? -13.116 10.731 -1.276 1.00 95.44 207 GLU A N 1
ATOM 1599 C CA . GLU A 1 207 ? -14.031 10.684 -2.409 1.00 95.44 207 GLU A CA 1
ATOM 1600 C C . GLU A 1 207 ? -13.422 11.364 -3.647 1.00 95.44 207 GLU A C 1
ATOM 1602 O O . GLU A 1 207 ? -13.529 10.838 -4.756 1.00 95.44 207 GLU A O 1
ATOM 1607 N N . ASP A 1 208 ? -12.703 12.474 -3.459 1.00 96.81 208 ASP A N 1
ATOM 1608 C CA . ASP A 1 208 ? -11.992 13.174 -4.534 1.00 96.81 208 ASP A CA 1
ATOM 1609 C C . ASP A 1 208 ? -10.806 12.348 -5.047 1.00 96.81 208 ASP A C 1
ATOM 1611 O O . ASP A 1 208 ? -10.580 12.268 -6.260 1.00 96.81 208 ASP A O 1
ATOM 1615 N N . ILE A 1 209 ? -10.091 11.675 -4.134 1.00 97.12 209 ILE A N 1
ATOM 1616 C CA . ILE A 1 209 ? -9.026 10.730 -4.489 1.00 97.12 209 ILE A CA 1
ATOM 1617 C C . ILE A 1 209 ? -9.619 9.591 -5.324 1.00 97.12 209 ILE A C 1
ATOM 1619 O O . ILE A 1 209 ? -9.153 9.349 -6.435 1.00 97.12 209 ILE A O 1
ATOM 1623 N N . ALA A 1 210 ? -10.688 8.941 -4.855 1.00 95.56 210 ALA A N 1
ATOM 1624 C CA . ALA A 1 210 ? -11.334 7.841 -5.571 1.00 95.56 210 ALA A CA 1
ATOM 1625 C C . ALA A 1 210 ? -11.827 8.259 -6.971 1.00 95.56 210 ALA A C 1
ATOM 1627 O O . ALA A 1 210 ? -11.654 7.518 -7.941 1.00 95.56 210 ALA A O 1
ATOM 1628 N N . LEU A 1 211 ? -12.386 9.468 -7.110 1.00 95.94 211 LEU A N 1
ATOM 1629 C CA . LEU A 1 211 ? -12.794 10.024 -8.403 1.00 95.94 211 LEU A CA 1
ATOM 1630 C C . LEU A 1 211 ? -11.608 10.250 -9.344 1.00 95.94 211 LEU A C 1
ATOM 1632 O O . LEU A 1 211 ? -11.716 9.982 -10.542 1.00 95.94 211 LEU A O 1
ATOM 1636 N N . ASN A 1 212 ? -10.480 10.754 -8.837 1.00 95.62 212 ASN A N 1
ATOM 1637 C CA . ASN A 1 212 ? -9.261 10.878 -9.632 1.00 95.62 212 ASN A CA 1
ATOM 1638 C C . ASN A 1 212 ? -8.761 9.497 -10.078 1.00 95.62 212 ASN A C 1
ATOM 1640 O O . ASN A 1 212 ? -8.449 9.293 -11.252 1.00 95.62 212 ASN A O 1
ATOM 1644 N N . MET A 1 213 ? -8.787 8.529 -9.164 1.00 94.31 213 MET A N 1
ATOM 1645 C CA . MET A 1 213 ? -8.319 7.180 -9.434 1.00 94.31 213 MET A CA 1
ATOM 1646 C C . MET A 1 213 ? -9.135 6.486 -10.516 1.00 94.31 213 MET A C 1
ATOM 1648 O O . MET A 1 213 ? -8.560 5.935 -11.452 1.00 94.31 213 MET A O 1
ATOM 1652 N N . ALA A 1 214 ? -10.462 6.591 -10.452 1.00 94.94 214 ALA A N 1
ATOM 1653 C CA . ALA A 1 214 ? -11.351 6.052 -11.474 1.00 94.94 214 ALA A CA 1
ATOM 1654 C C . ALA A 1 214 ? -11.049 6.626 -12.873 1.00 94.94 214 ALA A C 1
ATOM 1656 O O . ALA A 1 214 ? -11.109 5.899 -13.864 1.00 94.94 214 ALA A O 1
ATOM 1657 N N . LYS A 1 215 ? -10.662 7.910 -12.969 1.00 96.06 215 LYS A N 1
ATOM 1658 C CA . LYS A 1 215 ? -10.251 8.524 -14.247 1.00 96.06 215 LYS A CA 1
ATOM 1659 C C . LYS A 1 215 ? -8.989 7.868 -14.801 1.00 96.06 215 LYS A C 1
ATOM 1661 O O . LYS A 1 215 ? -8.973 7.474 -15.961 1.00 96.06 215 LYS A O 1
ATOM 1666 N N . VAL A 1 216 ? -7.953 7.723 -13.974 1.00 96.56 216 VAL A N 1
ATOM 1667 C CA . VAL A 1 216 ? -6.683 7.097 -14.381 1.00 96.56 216 VAL A CA 1
ATOM 1668 C C . VAL A 1 216 ? -6.870 5.610 -14.700 1.00 96.56 216 VAL A C 1
ATOM 1670 O O . VAL A 1 216 ? -6.270 5.097 -15.644 1.00 96.56 216 VAL A O 1
ATOM 1673 N N . GLN A 1 217 ? -7.752 4.917 -13.975 1.00 94.88 217 GLN A N 1
ATOM 1674 C CA . GLN A 1 217 ? -8.124 3.532 -14.276 1.00 94.88 217 GLN A CA 1
ATOM 1675 C C . GLN A 1 217 ? -8.780 3.388 -15.654 1.00 94.88 217 GLN A C 1
ATOM 1677 O O . GLN A 1 217 ? -8.564 2.382 -16.336 1.00 94.88 217 GLN A O 1
ATOM 1682 N N . GLY A 1 218 ? -9.539 4.406 -16.071 1.00 96.38 218 GLY A N 1
ATOM 1683 C CA . GLY A 1 218 ? -10.202 4.478 -17.370 1.00 96.38 218 GLY A CA 1
ATOM 1684 C C . GLY A 1 218 ? -9.279 4.754 -18.560 1.00 96.38 218 GLY A C 1
ATOM 1685 O O . GLY A 1 218 ? -9.708 4.546 -19.692 1.00 96.38 218 GLY A O 1
ATOM 1686 N N . PHE A 1 219 ? -8.030 5.178 -18.343 1.00 97.69 219 PHE A N 1
ATOM 1687 C CA . PHE A 1 219 ? -7.093 5.438 -19.437 1.00 97.69 219 PHE A CA 1
ATOM 1688 C C . PHE A 1 219 ? -6.675 4.154 -20.174 1.00 97.69 219 PHE A C 1
ATOM 1690 O O . PHE A 1 219 ? -6.558 3.055 -19.607 1.00 97.69 219 PHE A O 1
ATOM 1697 N N . THR A 1 220 ? -6.431 4.312 -21.470 1.00 96.75 220 THR A N 1
ATOM 1698 C CA . THR A 1 220 ? -5.757 3.337 -22.334 1.00 96.75 220 THR A CA 1
ATOM 1699 C C . THR A 1 220 ? -4.276 3.220 -21.971 1.00 96.75 220 THR A C 1
ATOM 1701 O O . THR A 1 220 ? -3.712 4.076 -21.291 1.00 96.75 220 THR A O 1
ATOM 1704 N N . THR A 1 221 ? -3.623 2.145 -22.416 1.00 95.12 221 THR A N 1
ATOM 1705 C CA . THR A 1 221 ? -2.182 1.948 -22.192 1.00 95.12 221 THR A CA 1
ATOM 1706 C C . THR A 1 221 ? -1.369 3.082 -22.817 1.00 95.12 221 THR A C 1
ATOM 1708 O O . THR A 1 221 ? -0.437 3.584 -22.196 1.00 95.12 221 THR A O 1
ATOM 1711 N N . GLU A 1 222 ? -1.750 3.526 -24.011 1.00 94.56 222 GLU A N 1
ATOM 1712 C CA . GLU A 1 222 ? -1.124 4.642 -24.714 1.00 94.56 222 GLU A CA 1
ATOM 1713 C C . GLU A 1 222 ? -1.261 5.940 -23.914 1.00 94.56 222 GLU A C 1
ATOM 1715 O O . GLU A 1 222 ? -0.254 6.584 -23.648 1.00 94.56 222 GLU A O 1
ATOM 1720 N N . GLU A 1 223 ? -2.461 6.288 -23.437 1.00 96.50 223 GLU A N 1
ATOM 1721 C CA . GLU A 1 223 ? -2.667 7.477 -22.594 1.00 96.50 223 GLU A CA 1
ATOM 1722 C C . GLU A 1 223 ? -1.868 7.426 -21.284 1.00 96.50 223 GLU A C 1
ATOM 1724 O O . GLU A 1 223 ? -1.370 8.459 -20.828 1.00 96.50 223 GLU A O 1
ATOM 1729 N N . LEU A 1 224 ? -1.737 6.240 -20.678 1.00 96.31 224 LEU A N 1
ATOM 1730 C CA . LEU A 1 224 ? -0.918 6.043 -19.480 1.00 96.31 224 LEU A CA 1
ATOM 1731 C C . LEU A 1 224 ? 0.562 6.308 -19.770 1.00 96.31 224 LEU A C 1
ATOM 1733 O O . LEU A 1 224 ? 1.179 7.078 -19.037 1.00 96.31 224 LEU A O 1
ATOM 1737 N N . ARG A 1 225 ? 1.115 5.760 -20.860 1.00 93.62 225 ARG A N 1
ATOM 1738 C CA . ARG A 1 225 ? 2.499 6.043 -21.291 1.00 93.62 225 ARG A CA 1
ATOM 1739 C C . ARG A 1 225 ? 2.705 7.533 -21.545 1.00 93.62 225 ARG A C 1
ATOM 1741 O O . ARG A 1 225 ? 3.621 8.156 -21.019 1.00 93.62 225 ARG A O 1
ATOM 1748 N N . GLU A 1 226 ? 1.785 8.145 -22.275 1.00 93.69 226 GLU A N 1
ATOM 1749 C CA . GLU A 1 226 ? 1.843 9.559 -22.637 1.00 93.69 226 GLU A CA 1
ATOM 1750 C C . GLU A 1 226 ? 1.905 10.470 -21.388 1.00 93.69 226 GLU A C 1
ATOM 1752 O O . GLU A 1 226 ? 2.597 11.496 -21.398 1.00 93.69 226 GLU A O 1
ATOM 1757 N N . ARG A 1 227 ? 1.226 10.059 -20.303 1.00 94.81 227 ARG A N 1
ATOM 1758 C CA . ARG A 1 227 ? 1.209 10.705 -18.976 1.00 94.81 227 ARG A CA 1
ATOM 1759 C C . ARG A 1 227 ? 2.389 10.373 -18.078 1.00 94.81 227 ARG A C 1
ATOM 1761 O O . ARG A 1 227 ? 2.744 11.203 -17.250 1.00 94.81 227 ARG A O 1
ATOM 1768 N N . MET A 1 228 ? 2.979 9.195 -18.232 1.00 92.75 228 MET A N 1
ATOM 1769 C CA . MET A 1 228 ? 4.143 8.747 -17.467 1.00 92.75 228 MET A CA 1
ATOM 1770 C C . MET A 1 228 ? 5.451 9.374 -17.960 1.00 92.75 228 MET A C 1
ATOM 1772 O O . MET A 1 228 ? 6.435 9.385 -17.228 1.00 92.75 228 MET A O 1
ATOM 1776 N N . ARG A 1 229 ? 5.473 9.957 -19.164 1.00 91.38 229 ARG A N 1
ATOM 1777 C CA . ARG A 1 229 ? 6.685 10.538 -19.765 1.00 91.38 229 ARG A CA 1
ATOM 1778 C C . ARG A 1 229 ? 7.437 11.551 -18.885 1.00 91.38 229 ARG A C 1
ATOM 1780 O O . ARG A 1 229 ? 8.657 11.454 -18.842 1.00 91.38 229 ARG A O 1
ATOM 1787 N N . PRO A 1 230 ? 6.796 12.493 -18.155 1.00 90.56 230 PRO A N 1
ATOM 1788 C CA . PRO A 1 230 ? 7.526 13.378 -17.244 1.00 90.56 230 PRO A CA 1
ATOM 1789 C C . PRO A 1 230 ? 8.265 12.608 -16.144 1.00 90.56 230 PRO A C 1
ATOM 1791 O O . PRO A 1 230 ? 9.402 12.942 -15.826 1.00 90.56 230 PRO A O 1
ATOM 1794 N N . LEU A 1 231 ? 7.643 11.553 -15.606 1.00 88.69 231 LEU A N 1
ATOM 1795 C CA . LEU A 1 231 ? 8.259 10.676 -14.613 1.00 88.69 231 LEU A CA 1
ATOM 1796 C C . LEU A 1 231 ? 9.411 9.869 -15.220 1.00 88.69 231 LEU A C 1
ATOM 1798 O O . LEU A 1 231 ? 10.462 9.766 -14.601 1.00 88.69 231 LEU A O 1
ATOM 1802 N N . ALA A 1 232 ? 9.237 9.338 -16.434 1.00 88.62 232 ALA A N 1
ATOM 1803 C CA . ALA A 1 232 ? 10.286 8.609 -17.147 1.00 88.62 232 ALA A CA 1
ATOM 1804 C C . ALA A 1 232 ? 11.512 9.497 -17.416 1.00 88.62 232 ALA A C 1
ATOM 1806 O O . ALA A 1 232 ? 12.626 9.105 -17.090 1.00 88.62 232 ALA A O 1
ATOM 1807 N N . ASN A 1 233 ? 11.304 10.725 -17.899 1.00 88.75 233 ASN A N 1
ATOM 1808 C CA . ASN A 1 233 ? 12.385 11.687 -18.133 1.00 88.75 233 ASN A CA 1
ATOM 1809 C C . ASN A 1 233 ? 13.103 12.073 -16.831 1.00 88.75 233 ASN A C 1
ATOM 1811 O O . ASN A 1 233 ? 14.322 12.227 -16.809 1.00 88.75 233 ASN A O 1
ATOM 1815 N N . ARG A 1 234 ? 12.348 12.242 -15.736 1.00 87.19 234 ARG A N 1
ATOM 1816 C CA . ARG A 1 234 ? 12.919 12.491 -14.409 1.00 87.19 234 ARG A CA 1
ATOM 1817 C C . ARG A 1 234 ? 13.778 11.306 -13.957 1.00 87.19 234 ARG A C 1
ATOM 1819 O O . ARG A 1 234 ? 14.904 11.520 -13.527 1.00 87.19 234 ARG A O 1
ATOM 1826 N N . MET A 1 235 ? 13.269 10.082 -14.098 1.00 87.69 235 MET A N 1
ATOM 1827 C CA . MET A 1 235 ? 13.983 8.849 -13.755 1.00 87.69 235 MET A CA 1
ATOM 1828 C C . MET A 1 235 ? 15.291 8.712 -14.543 1.00 87.69 235 MET A C 1
ATOM 1830 O O . MET A 1 235 ? 16.330 8.431 -13.958 1.00 87.69 235 MET A O 1
ATOM 1834 N N . GLU A 1 236 ? 15.251 8.956 -15.855 1.00 86.75 236 GLU A N 1
ATOM 1835 C CA . GLU A 1 236 ? 16.428 8.935 -16.730 1.00 86.75 236 GLU A CA 1
ATOM 1836 C C . GLU A 1 236 ? 17.459 9.989 -16.299 1.00 86.75 236 GLU A C 1
ATOM 1838 O O . GLU A 1 236 ? 18.640 9.677 -16.159 1.00 86.75 236 GLU A O 1
ATOM 1843 N N . SER A 1 237 ? 17.016 11.213 -15.992 1.00 87.00 237 SER A N 1
ATOM 1844 C CA . SER A 1 237 ? 17.901 12.278 -15.507 1.00 87.00 237 SER A CA 1
ATOM 1845 C C . SER A 1 237 ? 18.537 11.956 -14.153 1.00 87.00 237 SER A C 1
ATOM 1847 O O . SER A 1 237 ? 19.708 12.268 -13.953 1.00 87.00 237 SER A O 1
ATOM 1849 N N . GLU A 1 238 ? 17.787 11.377 -13.214 1.00 84.88 238 GLU A N 1
ATOM 1850 C CA . GLU A 1 238 ? 18.310 11.010 -11.892 1.00 84.88 238 GLU A CA 1
ATOM 1851 C C . GLU A 1 238 ? 19.245 9.794 -11.967 1.00 84.88 238 GLU A C 1
ATOM 1853 O O . GLU A 1 238 ? 20.163 9.672 -11.159 1.00 84.88 238 GLU A O 1
ATOM 1858 N N . ALA A 1 239 ? 19.066 8.916 -12.957 1.00 82.81 239 ALA A N 1
ATOM 1859 C CA . ALA A 1 239 ? 19.861 7.705 -13.106 1.00 82.81 239 ALA A CA 1
ATOM 1860 C C . ALA A 1 239 ? 21.322 7.948 -13.505 1.00 82.81 239 ALA A C 1
ATOM 1862 O O . ALA A 1 239 ? 22.187 7.187 -13.062 1.00 82.81 239 ALA A O 1
ATOM 1863 N N . VAL A 1 240 ? 21.603 9.003 -14.283 1.00 83.00 240 VAL A N 1
ATOM 1864 C CA . VAL A 1 240 ? 22.950 9.320 -14.803 1.00 83.00 240 VAL A CA 1
ATOM 1865 C C . VAL A 1 240 ? 23.985 9.421 -13.681 1.00 83.00 240 VAL A C 1
ATOM 1867 O O . VAL A 1 240 ? 25.059 8.830 -13.776 1.00 83.00 240 VAL A O 1
ATOM 1870 N N . ASP A 1 241 ? 23.637 10.115 -12.598 1.00 83.94 241 ASP A N 1
ATOM 1871 C CA . ASP A 1 241 ? 24.537 10.350 -11.464 1.00 83.94 241 ASP A CA 1
ATOM 1872 C C . ASP A 1 241 ? 24.281 9.381 -10.293 1.00 83.94 241 ASP A C 1
ATOM 1874 O O . ASP A 1 241 ? 24.968 9.429 -9.268 1.00 83.94 241 ASP A O 1
ATOM 1878 N N . HIS A 1 242 ? 23.304 8.473 -10.417 1.00 85.69 242 HIS A N 1
ATOM 1879 C CA . HIS A 1 242 ? 22.948 7.564 -9.333 1.00 85.69 242 HIS A CA 1
ATOM 1880 C C . HIS A 1 242 ? 23.947 6.393 -9.232 1.00 85.69 242 HIS A C 1
ATOM 1882 O O . HIS A 1 242 ? 24.135 5.658 -10.210 1.00 85.69 242 HIS A O 1
ATOM 1888 N N . PRO A 1 243 ? 24.523 6.103 -8.046 1.00 84.00 243 PRO A N 1
ATOM 1889 C CA . PRO A 1 243 ? 25.559 5.073 -7.878 1.00 84.00 243 PRO A CA 1
ATOM 1890 C C . PRO A 1 243 ? 25.163 3.654 -8.314 1.00 84.00 243 PRO A C 1
ATOM 1892 O O . PRO A 1 243 ? 26.026 2.825 -8.608 1.00 84.00 243 PRO A O 1
ATOM 1895 N N . LEU A 1 244 ? 23.861 3.347 -8.305 1.00 84.12 244 LEU A N 1
ATOM 1896 C CA . LEU A 1 244 ? 23.339 2.044 -8.725 1.00 84.12 244 LEU A CA 1
ATOM 1897 C C . LEU A 1 244 ? 22.684 2.065 -10.106 1.00 84.12 244 LEU A C 1
ATOM 1899 O O . LEU A 1 244 ? 22.829 1.078 -10.818 1.00 84.12 244 LEU A O 1
ATOM 1903 N N . LEU A 1 245 ? 21.980 3.141 -10.485 1.00 85.25 245 LEU A N 1
ATOM 1904 C CA . LEU A 1 245 ? 21.223 3.155 -11.749 1.00 85.25 245 LEU A CA 1
ATOM 1905 C C . LEU A 1 245 ? 22.127 3.417 -12.949 1.00 85.25 245 LEU A C 1
ATOM 1907 O O . LEU A 1 245 ? 21.815 2.940 -14.027 1.00 85.25 245 LEU A O 1
ATOM 1911 N N . SER A 1 246 ? 23.276 4.068 -12.744 1.00 84.62 246 SER A N 1
ATOM 1912 C CA . SER A 1 246 ? 24.296 4.296 -13.779 1.00 84.62 246 SER A CA 1
ATOM 1913 C C . SER A 1 246 ? 24.976 3.014 -14.290 1.00 84.62 246 SER A C 1
ATOM 1915 O O . SER A 1 246 ? 25.790 3.062 -15.213 1.00 84.62 246 SER A O 1
ATOM 1917 N N . ARG A 1 247 ? 24.668 1.843 -13.714 1.00 86.50 247 ARG A N 1
ATOM 1918 C CA . ARG A 1 247 ? 25.140 0.548 -14.223 1.00 86.50 247 ARG A CA 1
ATOM 1919 C C . ARG A 1 247 ? 24.448 0.222 -15.546 1.00 86.50 247 ARG A C 1
ATOM 1921 O O . ARG A 1 247 ? 23.242 0.413 -15.674 1.00 86.50 247 ARG A O 1
ATOM 1928 N N . SER A 1 248 ? 25.193 -0.356 -16.490 1.00 83.88 248 SER A N 1
ATOM 1929 C CA . SER A 1 248 ? 24.694 -0.656 -17.842 1.00 83.88 248 SER A CA 1
ATOM 1930 C C . SER A 1 248 ? 23.411 -1.495 -17.843 1.00 83.88 248 SER A C 1
ATOM 1932 O O . SER A 1 248 ? 22.493 -1.181 -18.587 1.00 83.88 248 SER A O 1
ATOM 1934 N N . GLU A 1 249 ? 23.301 -2.486 -16.946 1.00 85.19 249 GLU A N 1
ATOM 1935 C CA . GLU A 1 249 ? 22.115 -3.357 -16.830 1.00 85.19 249 GLU A CA 1
ATOM 1936 C C . GLU A 1 249 ? 20.803 -2.602 -16.527 1.00 85.19 249 GLU A C 1
ATOM 1938 O O . GLU A 1 249 ? 19.726 -3.130 -16.791 1.00 85.19 249 GLU A O 1
ATOM 1943 N N . PHE A 1 250 ? 20.874 -1.386 -15.969 1.00 87.50 250 PHE A N 1
ATOM 1944 C CA . PHE A 1 250 ? 19.705 -0.549 -15.675 1.00 87.50 250 PHE A CA 1
ATOM 1945 C C . PHE A 1 250 ? 19.594 0.654 -16.607 1.00 87.50 250 PHE A C 1
ATOM 1947 O O . PHE A 1 250 ? 18.478 1.018 -16.966 1.00 87.50 250 PHE A O 1
ATOM 1954 N N . MET A 1 251 ? 20.720 1.237 -17.031 1.00 84.38 251 MET A N 1
ATOM 1955 C CA . MET A 1 251 ? 20.724 2.320 -18.019 1.00 84.38 251 MET A CA 1
ATOM 1956 C C . MET A 1 251 ? 20.053 1.892 -19.325 1.00 84.38 251 MET A C 1
ATOM 1958 O O . MET A 1 251 ? 19.222 2.632 -19.839 1.00 84.38 251 MET A O 1
ATOM 1962 N N . GLU A 1 252 ? 20.303 0.666 -19.796 1.00 84.88 252 GLU A N 1
ATOM 1963 C CA . GLU A 1 252 ? 19.654 0.119 -20.999 1.00 84.88 252 GLU A CA 1
ATOM 1964 C C . GLU A 1 252 ? 18.117 0.078 -20.893 1.00 84.88 252 GLU A C 1
ATOM 1966 O O . GLU A 1 252 ? 17.430 0.143 -21.905 1.00 84.88 252 GLU A O 1
ATOM 1971 N N . LEU A 1 253 ? 17.561 0.000 -19.678 1.00 84.75 253 LEU A N 1
ATOM 1972 C CA . LEU A 1 253 ? 16.111 -0.000 -19.436 1.00 84.75 253 LEU A CA 1
ATOM 1973 C C . LEU A 1 253 ? 15.517 1.413 -19.309 1.00 84.75 253 LEU A C 1
ATOM 1975 O O . LEU A 1 253 ? 14.294 1.567 -19.257 1.00 84.75 253 LEU A O 1
ATOM 1979 N N . LEU A 1 254 ? 16.367 2.430 -19.178 1.00 82.88 254 LEU A N 1
ATOM 1980 C CA . LEU A 1 254 ? 15.985 3.822 -18.938 1.00 82.88 254 LEU A CA 1
ATOM 1981 C C . LEU A 1 254 ? 16.199 4.709 -20.162 1.00 82.88 254 LEU A C 1
ATOM 1983 O O . LEU A 1 254 ? 15.420 5.641 -20.362 1.00 82.88 254 LEU A O 1
ATOM 1987 N N . GLU A 1 255 ? 17.225 4.416 -20.962 1.00 77.62 255 GLU A N 1
ATOM 1988 C CA . GLU A 1 255 ? 17.580 5.185 -22.153 1.00 77.62 255 GLU A CA 1
ATOM 1989 C C . GLU A 1 255 ? 16.383 5.354 -23.098 1.00 77.62 255 GLU A C 1
ATOM 1991 O O . GLU A 1 255 ? 15.587 4.440 -23.314 1.00 77.62 255 GLU A O 1
ATOM 1996 N N . ASN A 1 256 ? 16.257 6.549 -23.681 1.00 69.62 256 ASN A N 1
ATOM 1997 C CA . ASN A 1 256 ? 15.207 6.888 -24.650 1.00 69.62 256 ASN A CA 1
ATOM 1998 C C . ASN A 1 256 ? 13.775 6.758 -24.092 1.00 69.62 256 ASN A C 1
ATOM 2000 O O . ASN A 1 256 ? 12.832 6.496 -24.845 1.00 69.62 256 ASN A O 1
ATOM 2004 N N . ALA A 1 257 ? 13.598 6.960 -22.782 1.00 66.25 257 ALA A N 1
ATOM 2005 C CA . ALA A 1 257 ? 12.324 6.809 -22.078 1.00 66.25 257 ALA A CA 1
ATOM 2006 C C . ALA A 1 257 ? 11.687 5.407 -22.212 1.00 66.25 257 ALA A C 1
ATOM 2008 O O . ALA A 1 257 ? 10.463 5.253 -22.091 1.00 66.25 257 ALA A O 1
ATOM 2009 N N . GLU A 1 258 ? 12.504 4.367 -22.413 1.00 77.50 258 GLU A N 1
ATOM 2010 C CA . GLU A 1 258 ? 12.035 2.983 -22.537 1.00 77.50 258 GLU A CA 1
ATOM 2011 C C . GLU A 1 258 ? 11.494 2.393 -21.230 1.00 77.50 258 GLU A C 1
ATOM 2013 O O . GLU A 1 258 ? 10.806 1.372 -21.262 1.00 77.50 258 GLU A O 1
ATOM 2018 N N . TYR A 1 259 ? 11.675 3.075 -20.095 1.00 83.12 259 TYR A N 1
ATOM 2019 C CA . TYR A 1 259 ? 11.148 2.636 -18.800 1.00 83.12 259 TYR A CA 1
ATOM 2020 C C . TYR A 1 259 ? 9.646 2.314 -18.838 1.00 83.12 259 TYR A C 1
ATOM 2022 O O . TYR A 1 259 ? 9.165 1.389 -18.190 1.00 83.12 259 TYR A O 1
ATOM 2030 N N . MET A 1 260 ? 8.877 3.039 -19.649 1.00 84.06 260 MET A N 1
ATOM 2031 C CA . MET A 1 260 ? 7.434 2.811 -19.779 1.00 84.06 260 MET A CA 1
ATOM 2032 C C . MET A 1 260 ? 7.082 1.530 -20.551 1.00 84.06 260 MET A C 1
ATOM 2034 O O . MET A 1 260 ? 5.937 1.081 -20.500 1.00 84.06 260 MET A O 1
ATOM 2038 N N . ASN A 1 261 ? 8.032 0.944 -21.282 1.00 84.00 261 ASN A N 1
ATOM 2039 C CA . ASN A 1 261 ? 7.833 -0.295 -22.031 1.00 84.00 261 ASN A CA 1
ATOM 2040 C C . ASN A 1 261 ? 7.894 -1.527 -21.127 1.00 84.00 261 ASN A C 1
ATOM 2042 O O . ASN A 1 261 ? 7.282 -2.542 -21.458 1.00 84.00 261 ASN A O 1
ATOM 2046 N N . ILE A 1 262 ? 8.590 -1.430 -19.991 1.00 86.25 262 ILE A N 1
ATOM 2047 C CA . ILE A 1 262 ? 8.700 -2.530 -19.028 1.00 86.25 262 ILE A CA 1
ATOM 2048 C C . ILE A 1 262 ? 7.599 -2.509 -17.962 1.00 86.25 262 ILE A C 1
ATOM 2050 O O . ILE A 1 262 ? 7.413 -3.507 -17.269 1.00 86.25 262 ILE A O 1
ATOM 2054 N N . LEU A 1 263 ? 6.846 -1.407 -17.853 1.00 90.69 263 LEU A N 1
ATOM 2055 C CA . LEU A 1 263 ? 5.730 -1.285 -16.920 1.00 90.69 263 LEU A CA 1
ATOM 2056 C C . LEU A 1 263 ? 4.412 -1.796 -17.520 1.00 90.69 263 LEU A C 1
ATOM 2058 O O . LEU A 1 263 ? 3.980 -1.397 -18.604 1.00 90.69 263 LEU A O 1
ATOM 2062 N N . GLY A 1 264 ? 3.716 -2.635 -16.761 1.00 93.44 264 GLY A N 1
ATOM 2063 C CA . GLY A 1 264 ? 2.339 -3.027 -17.022 1.00 93.44 264 GLY A CA 1
ATOM 2064 C C . GLY A 1 264 ? 1.338 -1.900 -16.747 1.00 93.44 264 GLY A C 1
ATOM 2065 O O . GLY A 1 264 ? 1.636 -0.884 -16.117 1.00 93.44 264 GLY A O 1
ATOM 2066 N N . LYS A 1 265 ? 0.088 -2.101 -17.183 1.00 95.06 265 LYS A N 1
ATOM 2067 C CA . LYS A 1 265 ? -0.998 -1.124 -16.992 1.00 95.06 265 LYS A CA 1
ATOM 2068 C C . LYS A 1 265 ? -1.231 -0.780 -15.514 1.00 95.06 265 LYS A C 1
ATOM 2070 O O . LYS A 1 265 ? -1.311 0.395 -15.176 1.00 95.06 265 LYS A O 1
ATOM 2075 N N . GLU A 1 266 ? -1.328 -1.795 -14.653 1.00 94.00 266 GLU A N 1
ATOM 2076 C CA . GLU A 1 266 ? -1.552 -1.625 -13.206 1.00 94.00 266 GLU A CA 1
ATOM 2077 C C . GLU A 1 266 ? -0.395 -0.853 -12.543 1.00 94.00 266 GLU A C 1
ATOM 2079 O O . GLU A 1 266 ? -0.612 0.017 -11.702 1.00 94.00 266 GLU A O 1
ATOM 2084 N N . GLU A 1 267 ? 0.837 -1.121 -12.979 1.00 95.06 267 GLU A N 1
ATOM 2085 C CA . GLU A 1 267 ? 2.047 -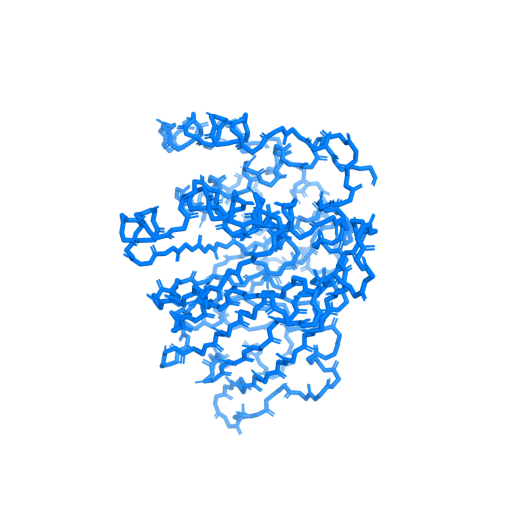0.470 -12.474 1.00 95.06 267 GLU A CA 1
ATOM 2086 C C . GLU A 1 267 ? 2.077 1.015 -12.849 1.00 95.06 267 GLU A C 1
ATOM 2088 O O . GLU A 1 267 ? 2.262 1.858 -11.975 1.00 95.06 267 GLU A O 1
ATOM 2093 N N . MET A 1 268 ? 1.799 1.355 -14.114 1.00 95.50 268 MET A N 1
ATOM 2094 C CA . MET A 1 268 ? 1.695 2.756 -14.541 1.00 95.50 268 MET A CA 1
ATOM 2095 C C . MET A 1 268 ? 0.582 3.507 -13.801 1.00 95.50 268 MET A C 1
ATOM 2097 O O . MET A 1 268 ? 0.758 4.664 -13.430 1.00 95.50 268 MET A O 1
ATOM 2101 N N . GLN A 1 269 ? -0.563 2.861 -13.562 1.00 95.81 269 GLN A N 1
ATOM 2102 C CA . GLN A 1 269 ? -1.649 3.464 -12.787 1.00 95.81 269 GLN A CA 1
ATOM 2103 C C . GLN A 1 269 ? -1.207 3.777 -11.355 1.00 95.81 269 GLN A C 1
ATOM 2105 O O . GLN A 1 269 ? -1.450 4.886 -10.884 1.00 95.81 269 GLN A O 1
ATOM 2110 N N . SER A 1 270 ? -0.519 2.842 -10.692 1.00 94.88 270 SER A N 1
ATOM 2111 C CA . SER A 1 270 ? -0.001 3.051 -9.337 1.00 94.88 270 SER A CA 1
ATOM 2112 C C . SER A 1 270 ? 0.971 4.226 -9.258 1.00 94.88 270 SER A C 1
ATOM 2114 O O . SER A 1 270 ? 0.816 5.090 -8.393 1.00 94.88 270 SER A O 1
ATOM 2116 N N . GLU A 1 271 ? 1.919 4.325 -10.192 1.00 92.94 271 GLU A N 1
ATOM 2117 C CA . GLU A 1 271 ? 2.874 5.438 -10.215 1.00 92.94 271 GLU A CA 1
ATOM 2118 C C . GLU A 1 271 ? 2.181 6.793 -10.427 1.00 92.94 271 GLU A C 1
ATOM 2120 O O . GLU A 1 271 ? 2.496 7.765 -9.738 1.00 92.94 271 GLU A O 1
ATOM 2125 N N . LEU A 1 272 ? 1.167 6.859 -11.299 1.00 94.75 272 LEU A N 1
ATOM 2126 C CA . LEU A 1 272 ? 0.363 8.074 -11.478 1.00 94.75 272 LEU A CA 1
ATOM 2127 C C . LEU A 1 272 ? -0.465 8.421 -10.235 1.00 94.75 272 LEU A C 1
ATOM 2129 O O . LEU A 1 272 ? -0.633 9.601 -9.923 1.00 94.75 272 LEU A O 1
ATOM 2133 N N . PHE A 1 273 ? -0.968 7.428 -9.500 1.00 95.00 273 PHE A N 1
ATOM 2134 C CA . PHE A 1 273 ? -1.645 7.686 -8.232 1.00 95.00 273 PHE A CA 1
ATOM 2135 C C . PHE A 1 273 ? -0.691 8.241 -7.182 1.00 95.00 273 PHE A C 1
ATOM 2137 O O . PHE A 1 273 ? -1.038 9.195 -6.488 1.00 95.00 273 PHE A O 1
ATOM 2144 N N . LYS A 1 274 ? 0.514 7.673 -7.069 1.00 92.25 274 LYS A N 1
ATOM 2145 C CA . LYS A 1 274 ? 1.548 8.180 -6.161 1.00 92.25 274 LYS A CA 1
ATOM 2146 C C . LYS A 1 274 ? 1.937 9.607 -6.532 1.00 92.25 274 LYS A C 1
ATOM 2148 O O . LYS A 1 274 ? 2.000 10.453 -5.647 1.00 92.25 274 LYS A O 1
ATOM 2153 N N . GLU A 1 275 ? 2.091 9.904 -7.821 1.00 91.12 275 GLU A N 1
ATOM 2154 C CA . GLU A 1 275 ? 2.352 11.261 -8.310 1.00 91.12 275 GLU A CA 1
ATOM 2155 C C . GLU A 1 275 ? 1.226 12.241 -7.963 1.00 91.12 275 GLU A C 1
ATOM 2157 O O . GLU A 1 275 ? 1.487 13.359 -7.522 1.00 91.12 275 GLU A O 1
ATOM 2162 N N . TYR A 1 276 ? -0.033 11.824 -8.098 1.00 93.38 276 TYR A N 1
ATOM 2163 C CA . TYR A 1 276 ? -1.169 12.628 -7.654 1.00 93.38 276 TYR A CA 1
ATOM 2164 C C . TYR A 1 276 ? -1.116 12.895 -6.143 1.00 93.38 276 TYR A C 1
ATOM 2166 O O . TYR A 1 276 ? -1.246 14.040 -5.716 1.00 93.38 276 TYR A O 1
ATOM 2174 N N . MET A 1 277 ? -0.860 11.865 -5.333 1.00 93.38 277 MET A N 1
ATOM 2175 C CA . MET A 1 277 ? -0.771 11.994 -3.876 1.00 93.38 277 MET A CA 1
ATOM 2176 C C . MET A 1 277 ? 0.388 12.898 -3.436 1.00 93.38 277 MET A C 1
ATOM 2178 O O . MET A 1 277 ? 0.221 13.682 -2.499 1.00 93.38 277 MET A O 1
ATOM 2182 N N . ARG A 1 278 ? 1.537 12.845 -4.128 1.00 89.81 278 ARG A N 1
ATOM 2183 C CA . ARG A 1 278 ? 2.721 13.680 -3.849 1.00 89.81 278 ARG A CA 1
ATOM 2184 C C . ARG A 1 278 ? 2.420 15.175 -3.868 1.00 89.81 278 ARG A C 1
ATOM 2186 O O . ARG A 1 278 ? 2.996 15.909 -3.073 1.00 89.81 278 ARG A O 1
ATOM 2193 N N . GLN A 1 279 ? 1.475 15.627 -4.693 1.00 90.88 279 GLN A N 1
ATOM 2194 C CA . GLN A 1 279 ? 1.077 17.042 -4.778 1.00 90.88 279 GLN A CA 1
ATOM 2195 C C . GLN A 1 279 ? 0.518 17.591 -3.456 1.00 90.88 279 GLN A C 1
ATOM 2197 O O . GLN A 1 279 ? 0.478 18.804 -3.247 1.00 90.88 279 GLN A O 1
ATOM 2202 N N . PHE A 1 280 ? 0.105 16.699 -2.555 1.00 92.06 280 PHE A N 1
ATOM 2203 C CA . PHE A 1 280 ? -0.452 17.036 -1.252 1.00 92.06 280 PHE A CA 1
ATOM 2204 C C . PHE A 1 280 ? 0.520 16.753 -0.108 1.00 92.06 280 PHE A C 1
ATOM 2206 O O . PHE A 1 280 ? 0.150 16.924 1.049 1.00 92.06 280 PHE A O 1
ATOM 2213 N N . MET A 1 281 ? 1.750 16.329 -0.388 1.00 88.62 281 MET A N 1
ATOM 2214 C CA . MET A 1 281 ? 2.760 16.080 0.634 1.00 88.62 281 MET A CA 1
ATOM 2215 C C . MET A 1 281 ? 3.687 17.287 0.746 1.00 88.62 281 MET A C 1
ATOM 2217 O O . MET A 1 281 ? 4.223 17.757 -0.253 1.00 88.62 281 MET A O 1
ATOM 2221 N N . ARG A 1 282 ? 3.860 17.803 1.964 1.00 64.19 282 ARG A N 1
ATOM 2222 C CA . ARG A 1 282 ? 4.850 18.838 2.297 1.00 64.19 282 ARG A CA 1
ATOM 2223 C C . ARG A 1 282 ? 5.937 18.252 3.185 1.00 64.19 282 ARG A C 1
ATOM 2225 O O . ARG A 1 282 ? 5.597 17.381 4.016 1.00 64.19 282 ARG A O 1
#

Foldseek 3Di:
DFVLLCLQAQQALLHFNCQLQLLWFLHKHFPDSPLSNVQRHPVSVCPDANPDKRKDKGKMKTWTAQAPAWQWIWIFMWIWMWIWHADPLKTKIKIKIKTDAKIPWIFGKDDFDDLLLSDMQTLRHGFTPDDPRNVFTKIWGIKIKIWMWIPPDRPDRDIDIDMDMDTFMDGDPGRRPADPVNVVSSVVSRVVSNCQLSVQPQRDRSVVLSVVLVVLVPDDLVVLLVVCQVVLVVRLVRLCPDPPCVDPSNNVCRPPSNVSVPDDSSSSSSVVSSVVSSVRGD